Protein AF-A0A5C7QJZ8-F1 (afdb_monomer)

Foldseek 3Di:
DLVVVQVVLQVQLQVLQVVLCVVQCVVVVDPPDHQPRWDWDQDPDCVLAGTKTPRLVVVCVVSVHQSQVSLVSSQVSSVVVQQVCLVVQPDDDDPDDDDDDDQDPSRDGQFPDWDADDRHMIRTHGDPSSVCVVVVVCVVCDPVPPDDCVCPPPDDDQDWLPDDPPDDDDVVSVVRVVVSVVVVD

Solvent-accessible surface area (backbone atoms only — not comparable to full-atom values): 11157 Å² total; per-residue (Å²): 116,61,62,66,62,50,50,54,51,36,50,42,52,49,50,35,45,44,55,51,48,58,65,45,29,77,75,68,75,48,89,80,80,72,75,73,88,71,61,76,42,70,46,95,46,73,90,49,34,64,28,30,32,55,62,21,54,70,47,12,70,85,67,74,44,58,20,48,59,42,31,48,54,42,51,56,45,38,52,51,52,37,53,52,53,20,61,69,49,69,80,75,82,88,78,80,89,81,92,77,79,95,82,72,74,68,50,62,46,51,65,65,44,79,44,81,44,90,70,18,35,39,26,30,28,61,16,74,66,55,69,46,47,44,56,59,52,44,64,72,42,46,94,56,51,90,69,76,71,84,61,71,94,59,92,80,88,86,88,60,48,84,68,66,91,88,60,84,88,52,71,71,43,54,53,35,41,56,50,41,52,67,72,70,106

Structure (mmCIF, N/CA/C/O backbone):
data_AF-A0A5C7QJZ8-F1
#
_entry.id   AF-A0A5C7QJZ8-F1
#
loop_
_atom_site.group_PDB
_atom_site.id
_atom_site.type_symbol
_atom_site.label_atom_id
_atom_site.label_alt_id
_atom_site.label_comp_id
_atom_site.label_asym_id
_atom_site.label_entity_id
_atom_site.label_seq_id
_atom_site.pdbx_PDB_ins_code
_atom_site.Cartn_x
_atom_site.Cartn_y
_atom_site.Cartn_z
_atom_site.occupancy
_atom_site.B_iso_or_equiv
_atom_site.auth_seq_id
_atom_site.auth_comp_id
_atom_site.auth_asym_id
_atom_site.auth_atom_id
_atom_site.pdbx_PDB_model_num
ATOM 1 N N . MET A 1 1 ? 2.529 -6.742 -8.066 1.00 54.66 1 MET A N 1
ATOM 2 C CA . MET A 1 1 ? 2.772 -5.388 -7.525 1.00 54.66 1 MET A CA 1
ATOM 3 C C . MET A 1 1 ? 1.423 -4.875 -7.042 1.00 54.66 1 MET A C 1
ATOM 5 O O . MET A 1 1 ? 0.520 -4.831 -7.854 1.00 54.66 1 MET A O 1
ATOM 9 N N . LEU A 1 2 ? 1.235 -4.627 -5.743 1.00 67.25 2 LEU A N 1
ATOM 10 C CA . LEU A 1 2 ? -0.073 -4.286 -5.143 1.00 67.25 2 LEU A CA 1
ATOM 11 C C . LEU A 1 2 ? -0.220 -2.769 -4.931 1.00 67.25 2 LEU A C 1
ATOM 13 O O . LEU A 1 2 ? -0.731 -2.353 -3.900 1.00 67.25 2 LEU A O 1
ATOM 17 N N . ILE A 1 3 ? 0.345 -1.932 -5.813 1.00 81.50 3 ILE A N 1
ATOM 18 C CA . ILE A 1 3 ? 0.439 -0.481 -5.554 1.00 81.50 3 ILE A CA 1
ATOM 19 C C . ILE A 1 3 ? -0.943 0.111 -5.322 1.00 81.50 3 ILE A C 1
ATOM 21 O O . ILE A 1 3 ? -1.143 0.771 -4.310 1.00 81.50 3 ILE A O 1
ATOM 25 N N . GLU A 1 4 ? -1.880 -0.177 -6.218 1.00 84.00 4 GLU A N 1
ATOM 26 C CA . GLU A 1 4 ? -3.239 0.344 -6.137 1.00 84.00 4 GLU A CA 1
ATOM 27 C C . GLU A 1 4 ? -3.940 -0.148 -4.865 1.00 84.00 4 GLU A C 1
ATOM 29 O O . GLU A 1 4 ? -4.382 0.665 -4.062 1.00 84.00 4 GLU A O 1
ATOM 34 N N . GLN A 1 5 ? -3.916 -1.459 -4.584 1.00 88.69 5 GLN A N 1
ATOM 35 C CA . GLN A 1 5 ? -4.512 -2.013 -3.359 1.00 88.69 5 GLN A CA 1
ATOM 36 C C . GLN A 1 5 ? -3.873 -1.416 -2.095 1.00 88.69 5 GLN A C 1
ATOM 38 O O . GLN A 1 5 ? -4.568 -1.094 -1.135 1.00 88.69 5 GLN A O 1
ATOM 43 N N . LYS A 1 6 ? -2.546 -1.232 -2.089 1.00 91.31 6 LYS A N 1
ATOM 44 C CA . LYS A 1 6 ? -1.811 -0.615 -0.978 1.00 91.31 6 LYS A CA 1
ATOM 45 C C . LYS A 1 6 ? -2.201 0.855 -0.805 1.00 91.31 6 LYS A C 1
ATOM 47 O O . LYS A 1 6 ? -2.356 1.291 0.329 1.00 91.31 6 LYS A O 1
ATOM 52 N N . GLN A 1 7 ? -2.366 1.609 -1.891 1.00 90.94 7 GLN A N 1
ATOM 53 C CA . GLN A 1 7 ? -2.799 3.008 -1.853 1.00 90.94 7 GLN A CA 1
ATOM 54 C C . GLN A 1 7 ? -4.238 3.138 -1.354 1.00 90.94 7 GLN A C 1
ATOM 56 O O . GLN A 1 7 ? -4.490 3.951 -0.467 1.00 90.94 7 GLN A O 1
ATOM 61 N N . THR A 1 8 ? -5.156 2.306 -1.850 1.00 92.69 8 THR A N 1
ATOM 62 C CA . THR A 1 8 ? -6.550 2.273 -1.391 1.00 92.69 8 THR A CA 1
ATOM 63 C C . THR A 1 8 ? -6.636 1.928 0.093 1.00 92.69 8 THR A C 1
ATOM 65 O O . THR A 1 8 ? -7.250 2.670 0.857 1.00 92.69 8 THR A O 1
ATOM 68 N N . LEU A 1 9 ? -5.951 0.868 0.539 1.00 94.19 9 LEU A N 1
ATOM 69 C CA . LEU A 1 9 ? -5.897 0.509 1.958 1.00 94.19 9 LEU A CA 1
ATOM 70 C C . LEU A 1 9 ? -5.295 1.636 2.800 1.00 94.19 9 LEU A C 1
ATOM 72 O O . LEU A 1 9 ? -5.853 1.994 3.834 1.00 94.19 9 LEU A O 1
ATOM 76 N N . ALA A 1 10 ? -4.180 2.225 2.362 1.00 95.44 10 ALA A N 1
ATOM 77 C CA . ALA A 1 10 ? -3.552 3.329 3.080 1.00 95.44 10 ALA A CA 1
ATOM 78 C C . ALA A 1 10 ? -4.480 4.551 3.177 1.00 95.44 10 ALA A C 1
ATOM 80 O O . ALA A 1 10 ? -4.492 5.224 4.208 1.00 95.44 10 ALA A O 1
ATOM 81 N N . ALA A 1 11 ? -5.280 4.824 2.142 1.00 95.38 11 ALA A N 1
ATOM 82 C CA . ALA A 1 11 ? -6.299 5.865 2.170 1.00 95.38 11 ALA A CA 1
ATOM 83 C C . ALA A 1 11 ? -7.401 5.546 3.192 1.00 95.38 11 ALA A C 1
ATOM 85 O O . ALA A 1 11 ? -7.715 6.402 4.015 1.00 95.38 11 ALA A O 1
ATOM 86 N N . TRP A 1 12 ? -7.920 4.314 3.226 1.00 96.56 12 TRP A N 1
ATOM 87 C CA . TRP A 1 12 ? -8.928 3.910 4.215 1.00 96.56 12 TRP A CA 1
ATOM 88 C C . TRP A 1 12 ? -8.418 3.984 5.655 1.00 96.56 12 TRP A C 1
ATOM 90 O O . TRP A 1 12 ? -9.109 4.519 6.519 1.00 96.56 12 TRP A O 1
ATOM 100 N N . PHE A 1 13 ? -7.192 3.523 5.918 1.00 97.31 13 PHE A N 1
ATOM 101 C CA . PHE A 1 13 ? -6.567 3.663 7.237 1.00 97.31 13 PHE A CA 1
ATOM 102 C C . PHE A 1 13 ? -6.375 5.132 7.627 1.00 97.31 13 PHE A C 1
ATOM 104 O O . PHE A 1 13 ? -6.606 5.488 8.780 1.00 97.31 13 PHE A O 1
ATOM 111 N N . ARG A 1 14 ? -5.999 5.997 6.676 1.00 97.06 14 ARG A N 1
ATOM 112 C CA . ARG A 1 14 ? -5.867 7.444 6.907 1.00 97.06 14 ARG A CA 1
ATOM 113 C C . ARG A 1 14 ? -7.208 8.082 7.260 1.00 97.06 14 ARG A C 1
ATOM 115 O O . ARG A 1 14 ? -7.267 8.864 8.205 1.00 97.06 14 ARG A O 1
ATOM 122 N N . THR A 1 15 ? -8.272 7.725 6.542 1.00 96.62 15 THR A N 1
ATOM 123 C CA . THR A 1 15 ? -9.639 8.175 6.831 1.00 96.62 15 THR A CA 1
ATOM 124 C C . THR A 1 15 ? -10.078 7.726 8.222 1.00 96.62 15 THR A C 1
ATOM 126 O O . THR A 1 15 ? -10.459 8.567 9.032 1.00 96.62 15 THR A O 1
ATOM 129 N N . ALA A 1 16 ? -9.943 6.435 8.541 1.00 96.94 16 ALA A N 1
ATOM 130 C CA . ALA A 1 16 ? -10.295 5.898 9.855 1.00 96.94 16 ALA A CA 1
ATOM 131 C C . ALA A 1 16 ? -9.501 6.573 10.988 1.00 96.94 16 ALA A C 1
ATOM 133 O O . ALA A 1 16 ? -10.060 6.950 12.017 1.00 96.94 16 ALA A O 1
ATOM 134 N N . ALA A 1 17 ? -8.200 6.790 10.794 1.00 95.94 17 ALA A N 1
ATOM 135 C CA . ALA A 1 17 ? -7.367 7.492 11.762 1.00 95.94 17 ALA A CA 1
ATOM 136 C C 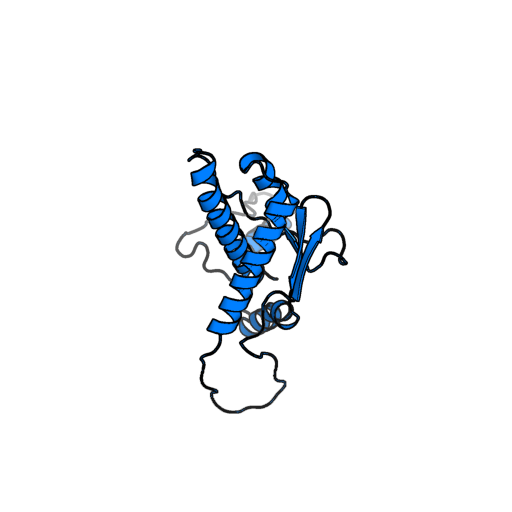. ALA A 1 17 ? -7.808 8.950 11.970 1.00 95.94 17 ALA A C 1
ATOM 138 O O . ALA A 1 17 ? -7.861 9.414 13.109 1.00 95.94 17 ALA A O 1
ATOM 139 N N . GLY A 1 18 ? -8.152 9.659 10.891 1.00 94.81 18 GLY A N 1
ATOM 140 C CA . GLY A 1 18 ? -8.661 11.029 10.957 1.00 94.81 18 GLY A CA 1
ATOM 141 C C . GLY A 1 18 ? -9.981 11.131 11.723 1.00 94.81 18 GLY A C 1
ATOM 142 O O . GLY A 1 18 ? -10.126 12.002 12.578 1.00 94.81 18 GLY A O 1
ATOM 143 N N . GLU A 1 19 ? -10.911 10.204 11.484 1.00 94.31 19 GLU A N 1
ATOM 144 C CA . GLU A 1 19 ? -12.186 10.124 12.211 1.00 94.31 19 GLU A CA 1
ATOM 145 C C . GLU A 1 19 ? -11.977 9.860 13.714 1.00 94.31 19 GLU A C 1
ATOM 147 O O . GLU A 1 19 ? -12.610 10.504 14.560 1.00 94.31 19 GLU A O 1
ATOM 152 N N . LEU A 1 20 ? -11.050 8.959 14.066 1.00 94.12 20 LEU A N 1
ATOM 153 C CA . LEU A 1 20 ? -10.717 8.678 15.464 1.00 94.12 20 LEU A CA 1
ATOM 154 C C . LEU A 1 20 ? -10.117 9.904 16.159 1.00 94.12 20 LEU A C 1
ATOM 156 O O . LEU A 1 20 ? -10.518 10.235 17.277 1.00 94.12 20 LEU A O 1
ATOM 160 N N . ILE A 1 21 ? -9.177 10.588 15.497 1.00 92.81 21 ILE A N 1
ATOM 161 C CA . ILE A 1 21 ? -8.581 11.825 16.013 1.00 92.81 21 ILE A CA 1
ATOM 162 C C . ILE A 1 21 ? -9.660 12.884 16.203 1.00 92.81 21 ILE A C 1
ATOM 164 O O . ILE A 1 21 ? -9.716 13.473 17.273 1.00 92.81 21 ILE A O 1
ATOM 168 N N . HIS A 1 22 ? -10.546 13.095 15.227 1.00 89.88 22 HIS A N 1
ATOM 169 C CA . HIS A 1 22 ? -11.612 14.092 15.337 1.00 89.88 22 HIS A CA 1
ATOM 170 C C . HIS A 1 22 ? -12.537 13.815 16.533 1.00 89.88 22 HIS A C 1
ATOM 172 O O . HIS A 1 22 ? -12.812 14.708 17.333 1.00 89.88 22 HIS A O 1
ATOM 178 N N . THR A 1 23 ? -12.927 12.550 16.716 1.00 88.81 23 THR A N 1
ATOM 179 C CA . THR A 1 23 ? -13.759 12.107 17.847 1.00 88.81 23 THR A CA 1
ATOM 180 C C . THR A 1 23 ? -13.061 12.329 19.195 1.00 88.81 23 THR A C 1
ATOM 182 O O . THR A 1 23 ? -13.697 12.682 20.187 1.00 88.81 23 THR A O 1
ATOM 185 N N . ARG A 1 24 ? -11.737 12.142 19.253 1.00 87.62 24 ARG A N 1
ATOM 186 C CA . ARG A 1 24 ? -10.942 12.274 20.484 1.00 87.62 24 ARG A CA 1
ATOM 187 C C . ARG A 1 24 ? -10.490 13.702 20.779 1.00 87.62 24 ARG A C 1
ATOM 189 O O . ARG A 1 24 ? -10.443 14.072 21.949 1.00 87.62 24 ARG A O 1
ATOM 196 N N . ALA A 1 25 ? -10.194 14.508 19.764 1.00 78.94 25 ALA A N 1
ATOM 197 C CA . ALA A 1 25 ? -9.735 15.888 19.906 1.00 78.94 25 ALA A CA 1
ATOM 198 C C . ALA A 1 25 ? -10.779 16.754 20.626 1.00 78.94 25 ALA A C 1
ATOM 200 O O . ALA A 1 25 ? -10.419 17.527 21.511 1.00 78.94 25 ALA A O 1
ATOM 201 N N . GLY A 1 26 ? -12.072 16.541 20.348 1.00 70.81 26 GLY A N 1
ATOM 202 C CA . GLY A 1 26 ? -13.161 17.195 21.082 1.00 70.81 26 GLY A CA 1
ATOM 203 C C . GLY A 1 26 ? -13.201 16.845 22.577 1.00 70.81 26 GLY A C 1
ATOM 204 O O . GLY A 1 26 ? -13.598 17.673 23.389 1.00 70.81 26 GLY A O 1
ATOM 205 N N . SER A 1 27 ? -12.739 15.649 22.959 1.00 73.25 27 SER A N 1
ATOM 206 C CA . SER A 1 27 ? -12.668 15.203 24.359 1.00 73.25 27 SER A CA 1
ATOM 207 C C . SER A 1 27 ? -11.364 15.592 25.061 1.00 73.25 27 SER A C 1
ATOM 209 O O . SER A 1 27 ? -11.355 15.708 26.285 1.00 73.25 27 SER A O 1
ATOM 211 N N . LEU A 1 28 ? -10.260 15.728 24.323 1.00 72.44 28 LEU A N 1
ATOM 212 C CA . LEU A 1 28 ? -8.929 16.007 24.873 1.00 72.44 28 LEU A CA 1
ATOM 213 C C . LEU A 1 28 ? -8.581 17.502 24.863 1.00 72.44 28 LEU A C 1
ATOM 215 O O . LEU A 1 28 ? -7.648 17.898 25.558 1.00 72.44 28 LEU A O 1
ATOM 219 N N . GLY A 1 29 ? -9.314 18.319 24.097 1.00 63.62 29 GLY A N 1
ATOM 220 C CA . GLY A 1 29 ? -9.061 19.756 23.950 1.00 63.62 29 GLY A CA 1
ATOM 221 C C . GLY A 1 29 ? -7.767 20.085 23.1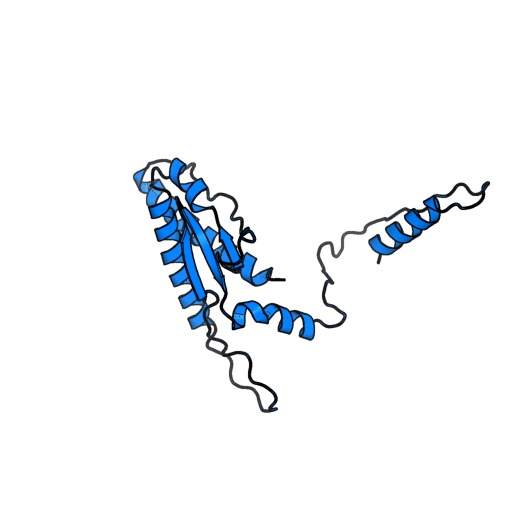97 1.00 63.62 29 GLY A C 1
ATOM 222 O O . GLY A 1 29 ? -7.302 21.220 23.256 1.00 63.62 29 GLY A O 1
ATOM 223 N N . ASP A 1 30 ? -7.173 19.104 22.512 1.00 65.12 30 ASP A N 1
ATOM 224 C CA . ASP A 1 30 ? -5.876 19.231 21.849 1.00 65.12 30 ASP A CA 1
ATOM 225 C C . ASP A 1 30 ? -6.045 19.271 20.324 1.00 65.12 30 ASP A C 1
ATOM 227 O O . ASP A 1 30 ? -6.288 18.253 19.671 1.00 65.12 30 ASP A O 1
ATOM 231 N N . ALA A 1 31 ? -5.927 20.472 19.758 1.00 62.62 31 ALA A N 1
ATOM 232 C CA . ALA A 1 31 ? -6.059 20.727 18.325 1.00 62.62 31 ALA A CA 1
ATOM 233 C C . ALA A 1 31 ? -4.795 20.366 17.513 1.00 62.62 31 ALA A C 1
ATOM 235 O O . ALA A 1 31 ? -4.772 20.585 16.303 1.00 62.62 31 ALA A O 1
ATOM 236 N N . THR A 1 32 ? -3.739 19.839 18.147 1.00 74.25 32 THR A N 1
ATOM 237 C CA . THR A 1 32 ? -2.450 19.562 17.481 1.00 74.25 32 THR A CA 1
ATOM 238 C C . THR A 1 32 ? -2.288 18.124 16.982 1.00 74.25 32 THR A C 1
ATOM 240 O O . THR A 1 32 ? -1.297 17.801 16.324 1.00 74.25 32 THR A O 1
ATOM 243 N N . LEU A 1 33 ? -3.260 17.249 17.252 1.00 81.88 33 LEU A N 1
ATOM 244 C CA . LEU A 1 33 ? -3.226 15.851 16.827 1.00 81.88 33 LEU A CA 1
ATOM 245 C C . LEU A 1 33 ? -3.383 15.729 15.304 1.00 81.88 33 LEU A C 1
ATOM 247 O O . LEU A 1 33 ? -4.391 16.142 14.733 1.00 81.88 33 LEU A O 1
ATOM 251 N N . SER A 1 34 ? -2.406 15.101 14.651 1.00 87.12 34 SER A N 1
ATOM 252 C CA . SER A 1 34 ? -2.424 14.809 13.216 1.00 87.12 34 SER A CA 1
ATOM 253 C C . SER A 1 34 ? -2.272 13.312 12.947 1.00 87.12 34 SER A C 1
ATOM 255 O O . SER A 1 34 ? -1.764 12.556 13.779 1.00 87.12 34 SER A O 1
ATOM 257 N N . VAL A 1 35 ? -2.757 12.868 11.784 1.00 89.56 35 VAL A N 1
ATOM 258 C CA . VAL A 1 35 ? -2.634 11.470 11.352 1.00 89.56 35 VAL A CA 1
ATOM 259 C C . VAL A 1 35 ? -1.176 11.204 10.946 1.00 89.56 35 VAL A C 1
ATOM 261 O O . VAL A 1 35 ? -0.683 11.895 10.050 1.00 89.56 35 VAL A O 1
ATOM 264 N N . PRO A 1 36 ? -0.484 10.222 11.557 1.00 92.75 36 PRO A N 1
ATOM 265 C CA . PRO A 1 36 ? 0.853 9.812 11.128 1.00 92.75 36 PRO A CA 1
ATOM 266 C C . PRO A 1 36 ? 0.860 9.267 9.694 1.00 92.75 36 PRO A C 1
ATOM 268 O O . PRO A 1 36 ? -0.184 8.894 9.156 1.00 92.75 36 PRO A O 1
ATOM 271 N N . ASP A 1 37 ? 2.040 9.163 9.077 1.00 93.31 37 ASP A N 1
ATOM 272 C CA . ASP A 1 37 ? 2.124 8.542 7.755 1.00 93.31 37 ASP A CA 1
ATOM 273 C C . ASP A 1 37 ? 1.738 7.055 7.814 1.00 93.31 37 ASP A C 1
ATOM 275 O O . ASP A 1 37 ? 2.181 6.290 8.677 1.00 93.31 37 ASP A O 1
ATOM 279 N N . VAL A 1 38 ? 0.871 6.652 6.887 1.00 95.50 38 VAL A N 1
ATOM 280 C CA . VAL A 1 38 ? 0.278 5.316 6.869 1.00 95.50 38 VAL A CA 1
ATOM 281 C C . VAL A 1 38 ? 1.169 4.396 6.051 1.00 95.50 38 VAL A C 1
ATOM 283 O O . VAL A 1 38 ? 1.101 4.360 4.821 1.00 95.50 38 VAL A O 1
ATOM 286 N N . VAL A 1 39 ? 1.984 3.613 6.753 1.00 93.38 39 VAL A N 1
ATOM 287 C CA . VAL A 1 39 ? 2.893 2.642 6.143 1.00 93.38 39 VAL A CA 1
ATOM 288 C C . VAL A 1 39 ? 2.288 1.237 6.206 1.00 93.38 39 VAL A C 1
ATOM 290 O O . VAL A 1 39 ? 1.866 0.769 7.265 1.00 93.38 39 VAL A O 1
ATOM 293 N N . LEU A 1 40 ? 2.244 0.570 5.048 1.00 95.25 40 LEU A N 1
ATOM 294 C CA . LEU A 1 40 ? 1.829 -0.828 4.900 1.00 95.25 40 LEU A CA 1
ATOM 295 C C . LEU A 1 40 ? 3.004 -1.659 4.385 1.00 95.25 40 LEU A C 1
ATOM 297 O O . LEU A 1 40 ? 3.402 -1.523 3.222 1.00 95.25 40 LEU A O 1
ATOM 301 N N . ASP A 1 41 ? 3.539 -2.529 5.230 1.00 93.81 41 ASP A N 1
ATOM 302 C CA . ASP A 1 41 ? 4.738 -3.313 4.934 1.00 93.81 41 ASP A CA 1
ATOM 303 C C . ASP A 1 41 ? 4.424 -4.785 4.712 1.00 93.81 41 ASP A C 1
ATOM 305 O O . ASP A 1 41 ? 3.372 -5.284 5.105 1.00 93.81 41 ASP A O 1
ATOM 309 N N . ARG A 1 42 ? 5.357 -5.504 4.085 1.00 92.75 42 ARG A N 1
ATOM 310 C CA . ARG A 1 42 ? 5.271 -6.964 4.025 1.00 92.75 42 ARG A CA 1
ATOM 311 C C . ARG A 1 42 ? 5.620 -7.549 5.394 1.00 92.75 42 ARG A C 1
ATOM 313 O O . ARG A 1 42 ? 6.689 -7.227 5.921 1.00 92.75 42 ARG A O 1
ATOM 320 N N . PRO A 1 43 ? 4.780 -8.429 5.959 1.00 92.00 43 PRO A N 1
ATOM 321 C CA . PRO A 1 43 ? 5.106 -9.094 7.209 1.00 92.00 43 PRO A CA 1
ATOM 322 C C . PRO A 1 43 ? 6.371 -9.952 7.077 1.00 92.00 43 PRO A C 1
ATOM 324 O O . PRO A 1 43 ? 6.644 -10.528 6.024 1.00 92.00 43 PRO A O 1
ATOM 327 N N . LYS A 1 44 ? 7.122 -10.097 8.177 1.00 90.00 44 LYS A N 1
ATOM 328 C CA . LYS A 1 44 ? 8.299 -10.987 8.229 1.00 90.00 44 LYS A CA 1
ATOM 329 C C . LYS A 1 44 ? 7.927 -12.463 8.054 1.00 90.00 44 LYS A C 1
ATOM 331 O O . LYS A 1 44 ? 8.728 -13.239 7.549 1.00 90.00 44 LYS A O 1
ATOM 336 N N . GLN A 1 45 ? 6.732 -12.845 8.502 1.00 91.00 45 GLN A N 1
ATOM 337 C CA . GLN A 1 45 ? 6.214 -14.207 8.418 1.00 91.00 45 GLN A CA 1
ATOM 338 C C . GLN A 1 45 ? 4.990 -14.231 7.508 1.00 91.00 45 GLN A C 1
ATOM 340 O O . GLN A 1 45 ? 4.041 -13.484 7.733 1.00 91.00 45 GLN A O 1
ATOM 345 N N . ALA A 1 46 ? 4.974 -15.131 6.524 1.00 89.00 46 ALA A N 1
ATOM 346 C CA . ALA A 1 46 ? 3.854 -15.263 5.587 1.00 89.00 46 ALA A CA 1
ATOM 347 C C . ALA A 1 46 ? 2.523 -15.638 6.275 1.00 89.00 46 ALA A C 1
ATOM 349 O O . ALA A 1 46 ? 1.443 -15.344 5.766 1.00 89.00 46 ALA A O 1
ATOM 350 N N . SER A 1 47 ? 2.583 -16.254 7.461 1.00 91.75 47 SER A N 1
ATOM 351 C CA . SER A 1 47 ? 1.411 -16.567 8.287 1.00 91.75 47 SER A CA 1
ATOM 352 C C . SER A 1 47 ? 0.620 -15.318 8.698 1.00 91.75 47 SER A C 1
ATOM 354 O O . SER A 1 47 ? -0.599 -15.407 8.848 1.00 91.75 47 SER A O 1
ATOM 356 N N . HIS A 1 48 ? 1.271 -14.155 8.803 1.00 91.50 48 HIS A N 1
ATOM 357 C CA . HIS A 1 48 ? 0.665 -12.867 9.166 1.00 91.50 48 HIS A CA 1
ATOM 358 C C . HIS A 1 48 ? -0.020 -12.147 7.995 1.00 91.50 48 HIS A C 1
ATOM 360 O O . HIS A 1 48 ? -0.447 -11.007 8.137 1.00 91.50 48 HIS A O 1
ATOM 366 N N . GLY A 1 49 ? -0.168 -12.808 6.848 1.00 91.94 49 GLY A N 1
ATOM 367 C CA . GLY A 1 49 ? -0.895 -12.269 5.705 1.00 91.94 49 GLY A CA 1
ATOM 368 C C . GLY A 1 49 ? -0.002 -11.546 4.704 1.00 91.94 49 GLY A C 1
ATOM 369 O O . GLY A 1 49 ? 1.200 -11.791 4.623 1.00 91.94 49 GLY A O 1
ATOM 370 N N . ASP A 1 50 ? -0.624 -10.702 3.886 1.00 93.81 50 ASP A N 1
ATOM 371 C CA . ASP A 1 50 ? 0.016 -10.067 2.735 1.00 93.81 50 ASP A CA 1
ATOM 372 C C . ASP A 1 50 ? 0.644 -8.713 3.105 1.00 93.81 50 ASP A C 1
ATOM 374 O O . ASP A 1 50 ? 1.684 -8.339 2.555 1.00 93.81 50 ASP A O 1
ATOM 378 N N . LEU A 1 51 ? 0.018 -7.984 4.038 1.00 95.19 51 LEU A N 1
ATOM 379 C CA . LEU A 1 51 ? 0.445 -6.664 4.510 1.00 95.19 51 LEU A CA 1
ATOM 380 C C . LEU A 1 51 ? 0.302 -6.554 6.035 1.00 95.19 51 LEU A C 1
ATOM 382 O O . LEU A 1 51 ? -0.535 -7.221 6.636 1.00 95.19 51 LEU A O 1
ATOM 386 N N . ALA A 1 52 ? 1.091 -5.681 6.653 1.00 95.56 52 ALA A N 1
ATOM 387 C CA . ALA A 1 52 ? 0.982 -5.312 8.059 1.00 95.56 52 ALA A CA 1
ATOM 388 C C . ALA A 1 52 ? 1.008 -3.790 8.233 1.00 95.56 52 ALA A C 1
ATOM 390 O O . ALA A 1 52 ? 1.695 -3.079 7.496 1.00 95.56 52 ALA A O 1
ATOM 391 N N . CYS A 1 53 ? 0.284 -3.304 9.240 1.00 96.19 53 CYS A N 1
ATOM 392 C CA . CYS A 1 53 ? 0.216 -1.898 9.620 1.00 96.19 53 CYS A CA 1
ATOM 393 C C . CYS A 1 53 ? 0.517 -1.726 11.116 1.00 96.19 53 CYS A C 1
ATOM 395 O O . CYS A 1 53 ? 0.002 -2.470 11.951 1.00 96.19 53 CYS A O 1
ATOM 397 N N . ASN A 1 54 ? 1.333 -0.728 11.466 1.00 96.19 54 ASN A N 1
ATOM 398 C CA . ASN A 1 54 ? 1.680 -0.383 12.852 1.00 96.19 54 ASN A CA 1
ATOM 399 C C . ASN A 1 54 ? 1.019 0.923 13.341 1.00 96.19 54 ASN A C 1
ATOM 401 O O . ASN A 1 54 ? 1.371 1.422 14.410 1.00 96.19 54 ASN A O 1
ATOM 405 N N . LEU A 1 55 ? 0.076 1.480 12.573 1.00 96.56 55 LEU A N 1
ATOM 406 C CA . LEU A 1 55 ? -0.530 2.795 12.813 1.00 96.56 55 LEU A CA 1
ATOM 407 C C . LEU A 1 55 ? -1.142 2.925 14.216 1.00 96.56 55 LEU A C 1
ATOM 409 O O . LEU A 1 55 ? -0.977 3.951 14.874 1.00 96.56 55 LEU A O 1
ATOM 413 N N . ALA A 1 56 ? -1.770 1.860 14.720 1.00 96.50 56 ALA A N 1
ATOM 414 C CA . ALA A 1 56 ? -2.374 1.866 16.048 1.00 96.50 56 ALA A CA 1
ATOM 415 C C . ALA A 1 56 ? -1.353 2.115 17.171 1.00 96.50 56 ALA A C 1
ATOM 417 O O . ALA A 1 56 ? -1.640 2.853 18.112 1.00 96.50 56 ALA A O 1
ATOM 418 N N . LEU A 1 57 ? -0.138 1.568 17.049 1.00 95.38 57 LEU A N 1
ATOM 419 C CA . LEU A 1 57 ? 0.947 1.788 18.012 1.00 95.38 57 LEU A CA 1
ATOM 420 C C . LEU A 1 57 ? 1.411 3.248 18.016 1.00 95.38 57 LEU A C 1
ATOM 422 O O . LEU A 1 57 ? 1.689 3.798 19.080 1.00 95.38 57 LEU A O 1
ATOM 426 N N . GLN A 1 58 ? 1.463 3.879 16.840 1.00 95.25 58 GLN A N 1
ATOM 427 C CA . GLN A 1 58 ? 1.875 5.277 16.694 1.00 95.25 58 GLN A CA 1
ATOM 428 C C . GLN A 1 58 ? 0.835 6.240 17.287 1.00 95.25 58 GLN A C 1
ATOM 430 O O . GLN A 1 58 ? 1.190 7.248 17.894 1.00 95.25 58 GLN A O 1
ATOM 435 N N . MET A 1 59 ? -0.451 5.910 17.147 1.00 94.56 59 MET A N 1
ATOM 436 C CA . MET A 1 59 ? -1.562 6.763 17.578 1.00 94.56 59 MET A CA 1
ATOM 437 C C . MET A 1 59 ? -1.967 6.575 19.048 1.00 94.56 59 MET A C 1
ATOM 439 O O . MET A 1 59 ? -2.540 7.488 19.641 1.00 94.56 59 MET A O 1
ATOM 443 N N . ALA A 1 60 ? -1.662 5.429 19.663 1.00 94.25 60 ALA A N 1
ATOM 444 C CA . ALA A 1 60 ? -2.105 5.094 21.019 1.00 94.25 60 ALA A CA 1
ATOM 445 C C . ALA A 1 60 ? -1.694 6.122 22.083 1.00 94.25 60 ALA A C 1
ATOM 447 O O . ALA A 1 60 ? -2.532 6.588 22.857 1.00 94.25 60 ALA A O 1
ATOM 448 N N . LYS A 1 61 ? -0.409 6.507 22.107 1.00 91.44 61 LYS A N 1
ATOM 449 C CA . LYS A 1 61 ? 0.119 7.458 23.097 1.00 91.44 61 LYS A CA 1
ATOM 450 C C . LYS A 1 61 ? -0.471 8.868 22.918 1.00 91.44 61 LYS A C 1
ATOM 452 O O . LYS A 1 61 ? -0.976 9.387 23.913 1.00 91.44 61 LYS A O 1
ATOM 457 N N . PRO A 1 62 ? -0.474 9.472 21.710 1.00 91.12 62 PRO A N 1
ATOM 458 C CA . PRO A 1 62 ? -1.135 10.760 21.479 1.00 91.12 62 PRO A CA 1
ATOM 459 C C . PRO A 1 62 ? -2.623 10.771 21.860 1.00 91.12 62 PRO A C 1
ATOM 461 O O . PRO A 1 62 ? -3.099 11.735 22.449 1.00 91.12 62 PRO A O 1
ATOM 464 N N . LEU A 1 63 ? -3.348 9.679 21.593 1.00 91.75 63 LEU A N 1
ATOM 465 C CA . LEU A 1 63 ? -4.783 9.574 21.884 1.00 91.75 63 LEU A CA 1
ATOM 466 C C . LEU A 1 63 ? -5.115 9.159 23.324 1.00 91.75 63 LEU A C 1
ATOM 468 O O . LEU A 1 63 ? -6.293 9.123 23.685 1.00 91.75 63 LEU A O 1
ATOM 472 N N . ARG A 1 64 ? -4.106 8.833 24.146 1.00 92.31 64 ARG A N 1
ATOM 473 C CA . ARG A 1 64 ? -4.270 8.265 25.499 1.00 92.31 64 ARG A CA 1
ATOM 474 C C . ARG A 1 64 ? -5.188 7.035 25.511 1.00 92.31 64 ARG A C 1
ATOM 476 O O . ARG A 1 64 ? -6.036 6.878 26.386 1.00 92.31 64 ARG A O 1
ATOM 483 N N . MET A 1 65 ? -5.025 6.171 24.514 1.00 93.56 65 MET A N 1
ATOM 484 C CA . MET A 1 65 ? -5.777 4.926 24.351 1.00 93.56 65 MET A CA 1
ATOM 485 C C . MET A 1 65 ? -4.845 3.723 24.457 1.00 93.56 65 MET A C 1
ATOM 487 O O . MET A 1 65 ? -3.641 3.838 24.214 1.00 93.56 65 MET A O 1
ATOM 491 N N . SER A 1 66 ? -5.396 2.547 24.767 1.00 95.69 66 SER A N 1
ATOM 492 C CA . SER A 1 66 ? -4.629 1.319 24.571 1.00 95.69 66 SER A CA 1
ATOM 493 C C . SER A 1 66 ? -4.420 1.097 23.060 1.00 95.69 66 SER A C 1
ATOM 495 O O . SER A 1 66 ? -5.336 1.363 22.273 1.00 95.69 66 SER A O 1
ATOM 497 N N . PRO A 1 67 ? -3.247 0.616 22.603 1.00 96.62 67 PRO A N 1
ATOM 498 C CA . PRO A 1 67 ? -3.039 0.423 21.171 1.00 96.62 67 PRO A CA 1
ATOM 499 C C . PRO A 1 67 ? -3.940 -0.665 20.576 1.00 96.62 67 PRO A C 1
ATOM 501 O O . PRO A 1 67 ? -4.233 -0.623 19.384 1.00 96.62 67 PRO A O 1
ATOM 504 N N . ARG A 1 68 ? -4.451 -1.586 21.402 1.00 96.50 68 ARG A N 1
ATOM 505 C CA . ARG A 1 68 ? -5.437 -2.584 20.982 1.00 96.50 68 ARG A CA 1
ATOM 506 C C . ARG A 1 68 ? -6.797 -1.953 20.679 1.00 96.50 68 ARG A C 1
ATOM 508 O O . ARG A 1 68 ? -7.388 -2.308 19.667 1.00 96.50 68 ARG A O 1
ATOM 515 N N . ASP A 1 69 ? -7.248 -0.988 21.479 1.00 95.94 69 ASP A N 1
ATOM 516 C CA . ASP A 1 69 ? -8.515 -0.283 21.222 1.00 95.94 69 ASP A CA 1
ATOM 517 C C . ASP A 1 69 ? -8.428 0.575 19.957 1.00 95.94 69 ASP A C 1
ATOM 519 O O . ASP A 1 69 ? -9.363 0.616 19.159 1.00 95.94 69 ASP A O 1
ATOM 523 N N . VAL A 1 70 ? -7.281 1.230 19.739 1.00 96.75 70 VAL A N 1
ATOM 524 C CA . VAL A 1 70 ? -7.026 1.961 18.489 1.00 96.75 70 VAL A CA 1
ATOM 525 C C . VAL A 1 70 ? -7.025 0.997 17.303 1.00 96.75 70 VAL A C 1
ATOM 527 O O . VAL A 1 70 ? -7.658 1.279 16.289 1.00 96.75 70 VAL A O 1
ATOM 530 N N . ALA A 1 71 ? -6.352 -0.150 17.425 1.00 97.56 71 ALA A N 1
ATOM 531 C CA . ALA A 1 71 ? -6.328 -1.157 16.370 1.00 97.56 71 ALA A CA 1
ATOM 532 C C . ALA A 1 71 ? -7.732 -1.689 16.059 1.00 97.56 71 ALA A C 1
ATOM 534 O O . ALA A 1 71 ? -8.072 -1.817 14.886 1.00 97.56 71 ALA A O 1
ATOM 535 N N . GLN A 1 72 ? -8.553 -1.935 17.084 1.00 97.44 72 GLN A N 1
ATOM 536 C CA . GLN A 1 72 ? -9.930 -2.395 16.917 1.00 97.44 72 GLN A CA 1
ATOM 537 C C . GLN A 1 72 ? -10.771 -1.372 16.156 1.00 97.44 72 GLN A C 1
ATOM 539 O O . GLN A 1 72 ? -11.373 -1.720 15.145 1.00 97.44 72 GLN A O 1
ATOM 544 N N . PHE A 1 73 ? -10.722 -0.099 16.562 1.00 97.50 73 PHE A N 1
ATOM 545 C CA . PHE A 1 73 ? -11.426 0.969 15.854 1.00 97.50 73 PHE A CA 1
ATOM 546 C C . PHE A 1 73 ? -11.020 1.043 14.374 1.00 97.50 73 PHE A C 1
ATOM 548 O O . PHE A 1 73 ? -11.874 1.130 13.492 1.00 97.50 73 PHE A O 1
ATOM 555 N N . LEU A 1 74 ? -9.712 0.992 14.092 1.00 97.31 74 LEU A N 1
ATOM 556 C CA . LEU A 1 74 ? -9.202 1.035 12.721 1.00 97.31 74 LEU A CA 1
ATOM 557 C C . LEU A 1 74 ? -9.685 -0.168 11.902 1.00 97.31 74 LEU A C 1
ATOM 559 O O . LEU A 1 74 ? -10.113 0.011 10.765 1.00 97.31 74 LEU A O 1
ATOM 563 N N . VAL A 1 75 ? -9.639 -1.377 12.467 1.00 97.56 75 VAL A N 1
ATOM 564 C CA . VAL A 1 75 ? -10.105 -2.605 11.805 1.00 97.56 75 VAL A CA 1
ATOM 565 C C . VAL A 1 75 ? -11.595 -2.530 11.487 1.00 97.56 75 VAL A C 1
ATOM 567 O O . VAL A 1 75 ? -11.984 -2.777 10.343 1.00 97.56 75 VAL A O 1
ATOM 570 N N . ASP A 1 76 ? -12.418 -2.140 12.458 1.00 97.44 76 ASP A N 1
ATOM 571 C CA . ASP A 1 76 ? -13.868 -2.045 12.284 1.00 97.44 76 ASP A CA 1
ATOM 572 C C . ASP A 1 76 ? -14.211 -1.028 11.195 1.00 97.44 76 ASP A C 1
ATOM 574 O O . ASP A 1 76 ? -15.005 -1.302 10.290 1.00 97.44 76 ASP A O 1
ATOM 578 N N . ARG A 1 77 ? -13.558 0.139 11.230 1.00 97.12 77 ARG A N 1
ATOM 579 C CA . ARG A 1 77 ? -13.834 1.204 10.271 1.00 97.12 77 ARG A CA 1
ATOM 580 C C . ARG A 1 77 ? -13.353 0.873 8.861 1.00 97.12 77 ARG A C 1
ATOM 582 O O . ARG A 1 77 ? -14.082 1.113 7.901 1.00 97.12 77 ARG A O 1
ATOM 589 N N . VAL A 1 78 ? -12.166 0.286 8.719 1.00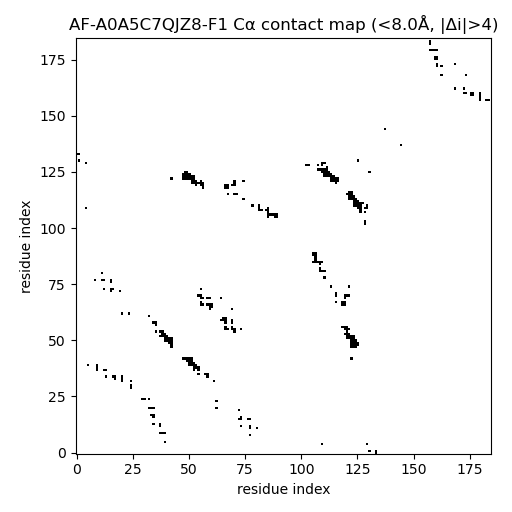 96.25 78 VAL A N 1
ATOM 590 C CA . VAL A 1 78 ? -11.656 -0.167 7.414 1.00 96.25 78 VAL A CA 1
ATOM 591 C C . VAL A 1 78 ? -12.542 -1.272 6.834 1.00 96.25 78 VAL A C 1
ATOM 593 O O . VAL A 1 78 ? -12.814 -1.251 5.637 1.00 96.25 78 VAL A O 1
ATOM 596 N N . THR A 1 79 ? -13.068 -2.176 7.665 1.00 95.50 79 THR A N 1
ATOM 597 C CA . THR A 1 79 ? -14.020 -3.213 7.226 1.00 95.50 79 THR A CA 1
ATOM 598 C C . THR A 1 79 ? -15.300 -2.599 6.651 1.00 95.50 79 THR A C 1
ATOM 600 O O . THR A 1 79 ? -15.790 -3.039 5.613 1.00 95.50 79 THR A O 1
ATOM 603 N N . GLN A 1 80 ? -15.825 -1.541 7.277 1.00 94.12 80 GLN A N 1
ATOM 604 C CA . GLN A 1 80 ? -16.989 -0.814 6.755 1.00 94.12 80 GLN A CA 1
ATOM 605 C C . GLN A 1 80 ? -16.689 -0.098 5.432 1.00 94.12 80 GLN A C 1
ATOM 607 O O . GLN A 1 80 ? -17.531 -0.100 4.535 1.00 94.12 80 GLN A O 1
ATOM 612 N N . LEU A 1 81 ? -15.508 0.516 5.303 1.00 94.12 81 LEU A N 1
ATOM 613 C CA . LEU A 1 81 ? -15.089 1.196 4.073 1.00 94.12 81 LEU A CA 1
ATOM 614 C C . LEU A 1 81 ? -14.922 0.210 2.907 1.00 94.12 81 LEU A C 1
ATOM 616 O O . LEU A 1 81 ? -15.363 0.512 1.800 1.00 94.12 81 LEU A O 1
ATOM 620 N N . ASP A 1 82 ? -14.359 -0.973 3.162 1.00 93.31 82 ASP A N 1
ATOM 621 C CA . ASP A 1 82 ? -14.238 -2.042 2.164 1.00 93.31 82 ASP A CA 1
ATOM 622 C C . ASP A 1 82 ? -15.616 -2.558 1.720 1.00 93.31 82 ASP A C 1
ATOM 624 O O . ASP A 1 82 ? -15.900 -2.640 0.526 1.00 93.31 82 ASP A O 1
ATOM 628 N N . ALA A 1 83 ? -16.527 -2.811 2.667 1.00 90.62 83 ALA A N 1
ATOM 629 C CA . ALA A 1 83 ? -17.895 -3.231 2.357 1.00 90.62 83 ALA A CA 1
ATOM 630 C C . ALA A 1 83 ? -18.673 -2.173 1.546 1.00 90.62 83 ALA A C 1
ATOM 632 O O . ALA A 1 83 ? -19.403 -2.509 0.606 1.00 90.62 83 ALA A O 1
ATOM 633 N N . ALA A 1 84 ? -18.497 -0.890 1.873 1.00 90.00 84 ALA A N 1
ATOM 634 C CA . ALA A 1 84 ? -19.098 0.213 1.128 1.00 90.00 84 ALA A CA 1
ATOM 635 C C . ALA A 1 84 ? -18.534 0.316 -0.299 1.00 90.00 84 ALA A C 1
ATOM 637 O O . ALA A 1 84 ? -19.301 0.494 -1.245 1.00 90.00 84 ALA A O 1
ATOM 638 N N . ALA A 1 85 ? -17.217 0.152 -0.468 1.00 87.38 85 ALA A N 1
ATOM 639 C CA . ALA A 1 85 ? -16.563 0.155 -1.776 1.00 87.38 85 ALA A CA 1
ATOM 640 C C . ALA A 1 85 ? -16.974 -1.047 -2.645 1.00 87.38 85 ALA A C 1
ATOM 642 O O . ALA A 1 85 ? -17.183 -0.901 -3.847 1.00 87.38 85 ALA A O 1
ATOM 643 N N . ALA A 1 86 ? -17.148 -2.224 -2.040 1.00 82.31 86 ALA A N 1
ATOM 644 C CA . ALA A 1 86 ? -17.646 -3.411 -2.732 1.00 82.31 86 ALA A CA 1
ATOM 645 C C . ALA A 1 86 ? -19.095 -3.230 -3.224 1.00 82.31 86 ALA A C 1
ATOM 647 O O . ALA A 1 86 ? -19.445 -3.692 -4.307 1.00 82.31 86 ALA A O 1
ATOM 648 N N . SER A 1 87 ? -19.922 -2.516 -2.453 1.00 77.56 87 SER A N 1
ATOM 649 C CA . SER A 1 87 ? -21.325 -2.248 -2.798 1.00 77.56 87 SER A CA 1
ATOM 650 C C . SER A 1 87 ? -21.481 -1.178 -3.886 1.00 77.56 87 SER A C 1
ATOM 652 O O . SER A 1 87 ? -22.411 -1.247 -4.685 1.00 77.56 87 SER A O 1
ATOM 654 N N . SER A 1 88 ? -20.578 -0.191 -3.947 1.00 66.88 88 SER A N 1
ATOM 655 C CA . SER A 1 88 ? -20.621 0.884 -4.951 1.00 66.88 88 SER A CA 1
ATOM 656 C C . SER A 1 88 ? -20.040 0.488 -6.312 1.00 66.88 88 SER A C 1
ATOM 658 O O . SER A 1 88 ? -20.324 1.148 -7.308 1.00 66.88 88 SER A O 1
ATOM 660 N N . ALA A 1 89 ? -19.278 -0.606 -6.384 1.00 59.62 89 ALA A N 1
ATOM 661 C CA . ALA A 1 89 ? -18.771 -1.159 -7.640 1.00 59.62 89 ALA A CA 1
ATOM 662 C C . ALA A 1 89 ? -19.859 -1.868 -8.489 1.00 59.62 89 ALA A C 1
ATOM 664 O O . ALA A 1 89 ? -19.602 -2.288 -9.619 1.00 59.62 89 ALA A O 1
ATOM 665 N N . GLY A 1 90 ? -21.094 -1.967 -7.981 1.00 44.00 90 GLY A N 1
ATOM 666 C CA . GLY A 1 90 ? -22.245 -2.544 -8.673 1.00 44.00 90 GLY A CA 1
ATOM 667 C C . GLY A 1 90 ? -23.053 -1.544 -9.508 1.00 44.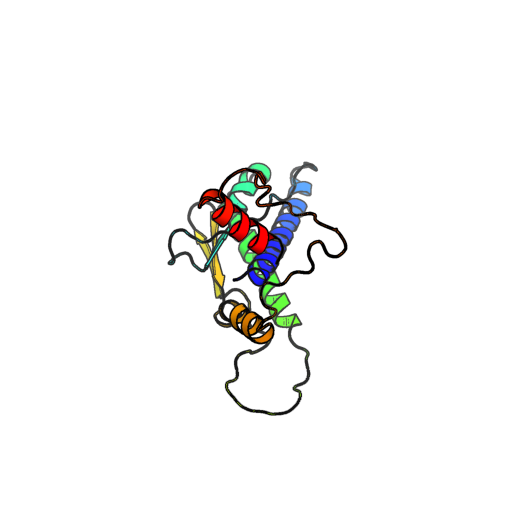00 90 GLY A C 1
ATOM 668 O O . GLY A 1 90 ? -24.147 -1.171 -9.098 1.00 44.00 90 GLY A O 1
ATOM 669 N N . ALA A 1 91 ? -22.549 -1.159 -10.687 1.00 37.62 91 ALA A N 1
ATOM 670 C CA . ALA A 1 91 ? -23.350 -0.718 -11.843 1.00 37.62 91 ALA A CA 1
ATOM 671 C C . ALA A 1 91 ? -22.481 -0.601 -13.115 1.00 37.62 91 ALA A C 1
ATOM 673 O O . ALA A 1 91 ? -21.977 0.473 -13.432 1.00 37.62 91 ALA A O 1
ATOM 674 N N . VAL A 1 92 ? -22.339 -1.689 -13.881 1.00 39.09 92 VAL A N 1
ATOM 675 C CA . VAL A 1 92 ? -21.964 -1.625 -15.308 1.00 39.09 92 VAL A CA 1
ATOM 676 C C . VAL A 1 92 ? -22.800 -2.669 -16.062 1.00 39.09 92 VAL A C 1
ATOM 678 O O . VAL A 1 92 ? -22.832 -3.822 -15.627 1.00 39.09 92 VAL A O 1
ATOM 681 N N . PRO A 1 93 ? -23.507 -2.305 -17.150 1.00 34.94 93 PRO A N 1
ATOM 682 C CA . PRO A 1 93 ? -24.273 -3.263 -17.936 1.00 34.94 93 PRO A CA 1
ATOM 683 C C . PRO A 1 93 ? -23.323 -4.250 -18.620 1.00 34.94 93 PRO A C 1
ATOM 685 O O . PRO A 1 93 ? -22.278 -3.867 -19.148 1.00 34.94 93 PRO A O 1
ATOM 688 N N . ALA A 1 94 ? -23.696 -5.528 -18.598 1.00 34.03 94 ALA A N 1
ATOM 689 C CA . ALA A 1 94 ? -23.013 -6.572 -19.343 1.00 34.03 94 ALA A CA 1
ATOM 690 C C . ALA A 1 94 ? -23.031 -6.220 -20.838 1.00 34.03 94 ALA A C 1
ATOM 692 O O . ALA A 1 94 ? -24.095 -6.195 -21.450 1.00 34.03 94 ALA A O 1
ATOM 693 N N . ALA A 1 95 ? -21.860 -5.935 -21.405 1.00 31.67 95 ALA A N 1
ATOM 694 C CA . ALA A 1 95 ? -21.671 -5.823 -22.842 1.00 31.67 95 ALA A CA 1
ATOM 695 C C . ALA A 1 95 ? -21.089 -7.146 -23.364 1.00 31.67 95 ALA A C 1
ATOM 697 O O . ALA A 1 95 ? -19.925 -7.468 -23.135 1.00 31.67 95 ALA A O 1
ATOM 698 N N . ASP A 1 96 ? -21.976 -7.922 -23.983 1.00 35.03 96 ASP A N 1
ATOM 699 C CA . ASP A 1 96 ? -21.795 -8.816 -25.128 1.00 35.03 96 ASP A CA 1
ATOM 700 C C . ASP A 1 96 ? -20.534 -9.702 -25.199 1.00 35.03 96 ASP A C 1
ATOM 702 O O . ASP A 1 96 ? -19.503 -9.361 -25.769 1.00 35.03 96 ASP A O 1
ATOM 706 N N . GLY A 1 97 ? -20.704 -10.924 -24.684 1.00 36.34 97 GLY A N 1
ATOM 707 C CA . GLY A 1 97 ? -20.330 -12.195 -25.318 1.00 36.34 97 GLY A CA 1
ATOM 708 C C . GLY A 1 97 ? -18.966 -12.351 -26.004 1.00 36.34 97 GLY A C 1
ATOM 709 O O . GLY A 1 97 ? -18.864 -12.203 -27.215 1.00 36.34 97 GLY A O 1
ATOM 710 N N . ALA A 1 98 ? -17.994 -12.908 -25.275 1.00 27.81 98 ALA A N 1
ATOM 711 C CA . ALA A 1 98 ? -17.131 -13.989 -25.773 1.00 27.81 98 ALA A CA 1
ATOM 712 C C . ALA A 1 98 ? -16.500 -14.740 -24.589 1.00 27.81 98 ALA A C 1
ATOM 714 O O . ALA A 1 98 ? -15.807 -14.164 -23.752 1.00 27.81 98 ALA A O 1
ATOM 715 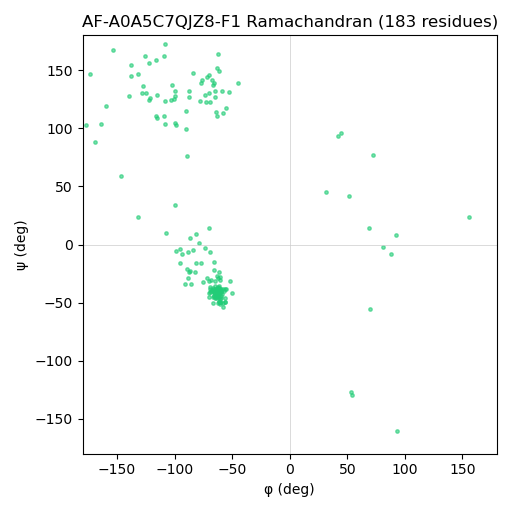N N . ALA A 1 99 ? -16.785 -16.036 -24.495 1.00 38.03 99 ALA A N 1
ATOM 716 C CA . ALA A 1 99 ? -16.395 -16.893 -23.387 1.00 38.03 99 ALA A CA 1
ATOM 717 C C . ALA A 1 99 ? -14.919 -17.321 -23.461 1.00 38.03 99 ALA A C 1
ATOM 719 O O . ALA A 1 99 ? -14.517 -17.986 -24.411 1.00 38.03 99 ALA A O 1
ATOM 720 N N . ALA A 1 100 ? -14.159 -17.023 -22.402 1.00 32.66 100 ALA A N 1
ATOM 721 C CA . ALA A 1 100 ? -13.061 -17.847 -21.889 1.00 32.66 100 ALA A CA 1
ATOM 722 C C . ALA A 1 100 ? -12.693 -17.390 -20.460 1.00 32.66 100 ALA A C 1
ATOM 724 O O . ALA A 1 100 ? -12.040 -16.370 -20.278 1.00 32.66 100 ALA A O 1
ATOM 725 N N . GLY A 1 101 ? -13.117 -18.153 -19.445 1.00 28.50 101 GLY A N 1
ATOM 726 C CA . GLY A 1 101 ? -12.601 -18.061 -18.069 1.00 28.50 101 GLY A CA 1
ATOM 727 C C . GLY A 1 101 ? -13.018 -16.820 -17.273 1.00 28.50 101 GLY A C 1
ATOM 728 O O . GLY A 1 101 ? -12.214 -15.918 -17.058 1.00 28.50 101 GLY A O 1
ATOM 729 N N . GLY A 1 102 ? -14.261 -16.805 -16.779 1.00 35.53 102 GLY A N 1
ATOM 730 C CA . GLY A 1 102 ? -14.775 -15.768 -15.880 1.00 35.53 102 GLY A CA 1
ATOM 731 C C . GLY A 1 102 ? -13.911 -15.592 -14.628 1.00 35.53 102 GLY A C 1
ATOM 732 O O . GLY A 1 102 ? -13.769 -16.509 -13.820 1.00 35.53 102 GLY A O 1
ATOM 733 N N . LEU A 1 103 ? -13.328 -14.402 -14.477 1.00 36.50 103 LEU A N 1
ATOM 734 C CA . LEU A 1 103 ? -12.496 -14.013 -13.340 1.00 36.50 103 LEU A CA 1
ATOM 735 C C . LEU A 1 103 ? -12.669 -12.522 -13.018 1.00 36.50 103 LEU A C 1
ATOM 737 O O . LEU A 1 103 ? -11.690 -11.784 -13.011 1.00 36.50 103 LEU A O 1
ATOM 741 N N . CYS A 1 104 ? -13.891 -12.085 -12.710 1.00 34.81 104 CYS A N 1
ATOM 742 C CA . CYS A 1 104 ? -14.124 -11.051 -11.695 1.00 34.81 104 CYS A CA 1
ATOM 743 C C . CYS A 1 104 ? -15.621 -10.788 -11.499 1.00 34.81 104 CYS A C 1
ATOM 745 O O . CYS A 1 104 ? -16.241 -10.053 -12.259 1.00 34.81 104 CYS A O 1
ATOM 747 N N . ASP A 1 105 ? -16.176 -11.317 -10.409 1.00 34.56 105 ASP A N 1
ATOM 748 C CA . ASP A 1 105 ? -17.346 -10.707 -9.784 1.00 34.56 105 ASP A CA 1
ATOM 749 C C . ASP A 1 105 ? -16.934 -9.312 -9.297 1.00 34.56 105 ASP A C 1
ATOM 751 O O . ASP A 1 105 ? -16.121 -9.167 -8.378 1.00 34.56 105 ASP A O 1
ATOM 755 N N . ALA A 1 106 ? -17.462 -8.279 -9.948 1.00 43.62 106 ALA A N 1
ATOM 756 C CA . ALA A 1 106 ? -17.101 -6.874 -9.769 1.00 43.62 106 ALA A CA 1
ATOM 757 C C . ALA A 1 106 ? -17.549 -6.254 -8.423 1.00 43.62 106 ALA A C 1
ATOM 759 O O . ALA A 1 106 ? -17.506 -5.043 -8.269 1.00 43.62 106 ALA A O 1
ATOM 760 N N . ALA A 1 107 ? -17.939 -7.065 -7.437 1.00 51.06 107 ALA A N 1
ATOM 761 C CA . ALA A 1 107 ? -18.428 -6.621 -6.126 1.00 51.06 107 ALA A CA 1
ATOM 762 C C . ALA A 1 107 ? -17.761 -7.368 -4.951 1.00 51.06 107 ALA A C 1
ATOM 764 O O . ALA A 1 107 ? -18.338 -7.502 -3.874 1.00 51.06 107 ALA A O 1
ATOM 765 N N . SER A 1 108 ? -16.563 -7.927 -5.153 1.00 63.19 108 SER A N 1
ATOM 766 C CA . SER A 1 108 ? -15.864 -8.667 -4.094 1.00 63.19 108 SER A CA 1
ATOM 767 C C . SER A 1 108 ? -15.012 -7.741 -3.227 1.00 63.19 108 SER A C 1
ATOM 769 O O . SER A 1 108 ? -14.143 -7.039 -3.744 1.00 63.19 108 SER A O 1
ATOM 771 N N . ALA A 1 109 ? -15.217 -7.808 -1.910 1.00 81.56 109 ALA A N 1
ATOM 772 C CA . ALA A 1 109 ? -14.398 -7.147 -0.893 1.00 81.56 109 ALA A CA 1
ATOM 773 C C . ALA A 1 109 ? -12.885 -7.308 -1.158 1.00 81.56 109 ALA A C 1
ATOM 775 O O . ALA A 1 109 ? -12.401 -8.385 -1.547 1.00 81.56 109 ALA A O 1
ATOM 776 N N . MET A 1 110 ? -12.118 -6.235 -0.954 1.00 90.19 110 MET A N 1
ATOM 777 C CA . MET A 1 110 ? -10.664 -6.235 -1.128 1.00 90.19 110 MET A CA 1
ATOM 778 C C . MET A 1 110 ? -9.979 -7.052 -0.025 1.00 90.19 110 MET A C 1
ATOM 780 O O . MET A 1 110 ? -8.931 -7.669 -0.261 1.00 90.19 110 MET A O 1
ATOM 784 N N . ILE A 1 111 ? -10.572 -7.083 1.169 1.00 93.62 111 ILE A N 1
ATOM 785 C CA . ILE A 1 111 ? -9.986 -7.674 2.365 1.00 93.62 111 ILE A CA 1
ATOM 786 C C . ILE A 1 111 ? -10.621 -9.040 2.646 1.00 93.62 111 ILE A C 1
ATOM 788 O O . ILE A 1 111 ? -11.829 -9.175 2.796 1.00 93.62 111 ILE A O 1
ATOM 792 N N . ALA A 1 112 ? -9.787 -10.076 2.740 1.00 93.62 112 ALA A N 1
ATOM 793 C CA . ALA A 1 112 ? -10.201 -11.401 3.207 1.00 93.62 112 ALA A CA 1
ATOM 794 C C . ALA A 1 112 ? -10.119 -11.542 4.732 1.00 93.62 112 ALA A C 1
ATOM 796 O O . ALA A 1 112 ? -10.783 -12.403 5.302 1.00 93.62 112 ALA A O 1
ATOM 797 N N . GLY A 1 113 ? -9.287 -10.739 5.396 1.00 93.44 113 GLY A N 1
ATOM 798 C CA . GLY A 1 113 ? -9.215 -10.728 6.851 1.00 93.44 113 GLY A CA 1
ATOM 799 C C . GLY A 1 113 ? -8.309 -9.637 7.406 1.00 93.44 113 GLY A C 1
ATOM 800 O O . GLY A 1 113 ? -7.280 -9.306 6.812 1.00 93.44 113 GLY A O 1
ATOM 801 N N . LEU A 1 114 ? -8.696 -9.124 8.572 1.00 96.44 114 LEU A N 1
ATOM 802 C CA . LEU A 1 114 ? -7.915 -8.219 9.410 1.00 96.44 114 LEU A CA 1
ATOM 803 C C . LEU A 1 114 ? -7.736 -8.868 10.779 1.00 96.44 114 LEU A C 1
ATOM 805 O O . LEU A 1 114 ? -8.713 -9.257 11.414 1.00 96.44 114 LEU A O 1
ATOM 809 N N . GLU A 1 115 ? -6.496 -8.990 11.233 1.00 96.56 115 GLU A N 1
ATOM 810 C CA . GLU A 1 115 ? -6.168 -9.621 12.510 1.00 96.56 115 GLU A CA 1
ATOM 811 C C . GLU A 1 115 ? -5.281 -8.693 13.338 1.00 96.56 115 GLU A C 1
ATOM 813 O O . GLU A 1 115 ? -4.268 -8.185 12.855 1.00 96.56 115 GLU A O 1
ATOM 818 N N . ILE A 1 116 ? -5.645 -8.483 14.602 1.00 96.75 116 ILE A N 1
ATOM 819 C CA . ILE A 1 116 ? -4.850 -7.676 15.529 1.00 96.75 116 ILE A CA 1
ATOM 820 C C . ILE A 1 116 ? -3.862 -8.590 16.250 1.00 96.75 116 ILE A C 1
ATOM 822 O O . ILE A 1 116 ? -4.250 -9.444 17.047 1.00 96.75 116 ILE A O 1
ATOM 826 N N . ALA A 1 117 ? -2.575 -8.379 16.001 1.00 93.25 117 ALA A N 1
ATOM 827 C CA . ALA A 1 117 ? -1.488 -9.128 16.605 1.00 93.25 117 ALA A CA 1
ATOM 828 C C . ALA A 1 117 ? -0.809 -8.346 17.739 1.00 93.25 117 ALA A C 1
ATOM 830 O O . ALA A 1 117 ? -0.489 -7.155 17.628 1.00 93.25 117 ALA A O 1
ATOM 831 N N . GLY A 1 118 ? -0.534 -9.065 18.831 1.00 90.31 118 GLY A N 1
ATOM 832 C CA . GLY A 1 118 ? 0.209 -8.558 19.980 1.00 90.31 118 GLY A CA 1
ATOM 833 C C . GLY A 1 118 ? -0.379 -7.250 20.536 1.00 90.31 118 GLY A C 1
ATOM 834 O O . GLY A 1 118 ? -1.574 -7.210 20.840 1.00 90.31 118 GLY A O 1
ATOM 835 N N . PRO A 1 119 ? 0.436 -6.187 20.693 1.00 89.44 119 PRO A N 1
ATOM 836 C CA . PRO A 1 119 ? -0.007 -4.945 21.321 1.00 89.44 119 PRO A CA 1
ATOM 837 C C . PRO A 1 119 ? -0.864 -4.051 20.413 1.00 89.44 119 PRO A C 1
ATOM 839 O O . PRO A 1 119 ? -1.509 -3.154 20.940 1.00 89.44 119 PRO A O 1
ATOM 842 N N . GLY A 1 120 ? -0.878 -4.262 19.089 1.00 92.06 120 GLY A N 1
ATOM 843 C CA . GLY A 1 120 ? -1.588 -3.381 18.148 1.00 92.06 120 GLY A CA 1
ATOM 844 C C . GLY A 1 120 ? -1.070 -3.394 16.705 1.00 92.06 120 GLY A C 1
ATOM 845 O O . GLY A 1 120 ? -1.244 -2.408 15.994 1.00 92.06 120 GLY A O 1
ATOM 846 N N . PHE A 1 121 ? -0.401 -4.462 16.259 1.00 95.25 121 PHE A N 1
ATOM 847 C CA . PHE A 1 121 ? -0.126 -4.636 14.828 1.00 95.25 121 PHE A CA 1
ATOM 848 C C . PHE A 1 121 ? -1.393 -5.121 14.131 1.00 95.25 121 PHE A C 1
ATOM 850 O O . PHE A 1 121 ? -2.086 -5.981 14.664 1.00 95.25 121 PHE A O 1
ATOM 857 N N . ILE A 1 122 ? -1.680 -4.602 12.941 1.00 97.31 122 ILE A N 1
ATOM 858 C CA . ILE A 1 122 ? -2.826 -5.031 12.137 1.00 97.31 122 ILE A CA 1
ATOM 859 C C . ILE A 1 122 ? -2.291 -5.806 10.939 1.00 97.31 122 ILE A C 1
ATOM 861 O O . ILE A 1 122 ? -1.661 -5.233 10.050 1.00 97.31 122 ILE A O 1
ATOM 865 N N . ASN A 1 123 ? -2.535 -7.108 10.940 1.00 96.81 123 ASN A N 1
ATOM 866 C CA . ASN A 1 123 ? -2.211 -8.037 9.870 1.00 96.81 123 ASN A CA 1
ATOM 867 C C . ASN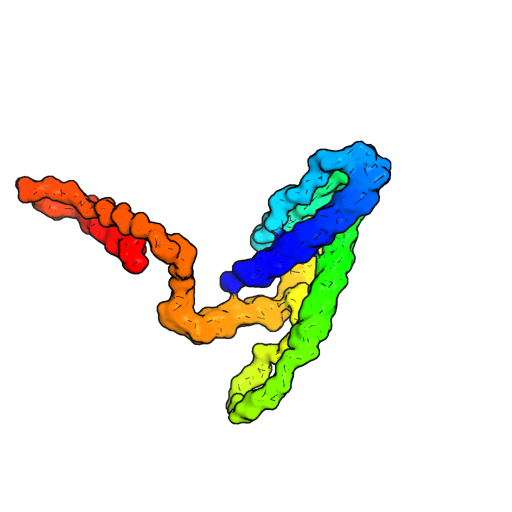 A 1 123 ? -3.365 -8.080 8.866 1.00 96.81 123 ASN A C 1
ATOM 869 O O . ASN A 1 123 ? -4.524 -8.217 9.254 1.00 96.81 123 ASN A O 1
ATOM 873 N N . ILE A 1 124 ? -3.050 -7.971 7.579 1.00 96.31 124 ILE A N 1
ATOM 874 C CA . ILE A 1 124 ? -4.024 -7.805 6.501 1.00 96.31 124 ILE A CA 1
ATOM 875 C C . ILE A 1 124 ? -3.845 -8.943 5.501 1.00 96.31 124 ILE A C 1
ATOM 877 O O . ILE A 1 124 ? -2.764 -9.142 4.936 1.00 96.31 124 ILE A O 1
ATOM 881 N N . ARG A 1 125 ? -4.929 -9.672 5.248 1.00 95.31 125 ARG A N 1
ATOM 882 C CA . ARG A 1 125 ? -5.029 -10.706 4.217 1.00 95.31 125 ARG A CA 1
ATOM 883 C C . ARG A 1 125 ? -5.923 -10.194 3.097 1.00 95.31 125 ARG A C 1
ATOM 885 O O . ARG A 1 125 ? -7.069 -9.822 3.337 1.00 95.31 125 ARG A O 1
ATOM 892 N N . LEU A 1 126 ? -5.409 -10.171 1.876 1.00 93.50 126 LEU A N 1
ATOM 893 C CA . LEU A 1 126 ? -6.142 -9.722 0.697 1.00 93.50 126 LEU A CA 1
ATOM 894 C C . LEU A 1 126 ? -6.994 -10.852 0.117 1.00 93.50 126 LEU A C 1
ATOM 896 O O . LEU A 1 126 ? -6.601 -12.025 0.119 1.00 93.50 126 LEU A O 1
ATOM 900 N N . SER A 1 127 ? -8.142 -10.496 -0.455 1.00 92.81 127 SER A N 1
ATOM 901 C CA . SER A 1 127 ? -8.983 -11.452 -1.172 1.00 92.81 127 SER A CA 1
ATOM 902 C C . SER A 1 127 ? -8.270 -12.018 -2.406 1.00 92.81 127 SER A C 1
ATOM 904 O O . SER A 1 127 ? -7.376 -11.405 -2.997 1.00 92.81 127 SER A O 1
ATOM 906 N N . ALA A 1 128 ? -8.626 -13.241 -2.810 1.00 89.94 128 ALA A N 1
ATOM 907 C CA . ALA A 1 128 ? -8.032 -13.863 -3.996 1.00 89.94 128 ALA A CA 1
ATOM 908 C C . ALA A 1 128 ? -8.234 -13.032 -5.286 1.00 89.94 128 ALA A C 1
ATOM 910 O O . ALA A 1 128 ? -7.294 -12.967 -6.084 1.00 89.94 128 ALA A O 1
ATOM 911 N N . PRO A 1 129 ? -9.392 -12.379 -5.522 1.00 86.81 129 PRO A N 1
ATOM 912 C CA . PRO A 1 129 ? -9.541 -11.411 -6.609 1.00 86.81 129 PRO A CA 1
ATOM 913 C C . PRO A 1 129 ? -8.577 -10.224 -6.479 1.00 86.81 129 PRO A C 1
ATOM 915 O O . PRO A 1 129 ? -7.828 -9.957 -7.417 1.00 86.81 129 PRO A O 1
ATOM 918 N N . ALA A 1 130 ? -8.502 -9.586 -5.304 1.00 88.31 130 ALA A N 1
ATOM 919 C CA . ALA A 1 130 ? -7.627 -8.434 -5.080 1.00 88.31 130 ALA A CA 1
ATOM 920 C C . ALA A 1 130 ? -6.141 -8.761 -5.311 1.00 88.31 130 ALA A C 1
ATOM 922 O O . ALA A 1 130 ? -5.410 -7.967 -5.901 1.00 88.31 130 ALA A O 1
ATOM 923 N N . ARG A 1 131 ? -5.689 -9.961 -4.922 1.00 88.06 131 ARG A N 1
ATOM 924 C CA . ARG A 1 131 ? -4.303 -10.412 -5.155 1.00 88.06 131 ARG A CA 1
ATOM 925 C C . ARG A 1 131 ? -3.977 -10.657 -6.626 1.00 88.06 131 ARG A C 1
ATOM 927 O O . ARG A 1 131 ? -2.826 -10.495 -7.026 1.00 88.06 131 ARG A O 1
ATOM 934 N N . ARG A 1 132 ? -4.967 -11.061 -7.425 1.00 88.12 132 ARG A N 1
ATOM 935 C CA . ARG A 1 132 ? -4.795 -11.361 -8.856 1.00 88.12 132 ARG A CA 1
ATOM 936 C C . ARG A 1 132 ? -5.003 -10.140 -9.749 1.00 88.12 132 ARG A C 1
ATOM 938 O O . ARG A 1 132 ? -4.468 -10.128 -10.854 1.00 88.12 132 ARG A O 1
ATOM 945 N N . ALA A 1 133 ? -5.704 -9.110 -9.273 1.00 84.81 133 ALA A N 1
ATOM 946 C CA . ALA A 1 133 ? -5.997 -7.897 -10.038 1.00 84.81 133 ALA A CA 1
ATOM 947 C C . ALA A 1 133 ? -4.761 -7.260 -10.717 1.00 84.81 133 ALA A C 1
ATOM 949 O O . ALA A 1 133 ? -4.849 -6.944 -11.906 1.00 84.81 133 ALA A O 1
ATOM 950 N N . PRO A 1 134 ? -3.576 -7.166 -10.072 1.00 86.69 134 PRO A N 1
ATOM 951 C CA . PRO A 1 134 ? -2.389 -6.640 -10.742 1.00 86.69 134 PRO A CA 1
ATOM 952 C C . PRO A 1 134 ? -1.943 -7.440 -11.967 1.00 86.69 134 PRO A C 1
ATOM 954 O O . PRO A 1 134 ? -1.383 -6.861 -12.888 1.00 86.69 134 PRO A O 1
ATOM 957 N N . VAL A 1 135 ? -2.176 -8.756 -12.003 1.00 89.44 135 VAL A N 1
ATOM 958 C CA . VAL A 1 135 ? -1.807 -9.589 -13.160 1.00 89.44 135 VAL A CA 1
ATOM 959 C C . VAL A 1 135 ? -2.639 -9.189 -14.373 1.00 89.44 135 VAL A C 1
ATOM 961 O O . VAL A 1 135 ? -2.090 -8.984 -15.449 1.00 89.44 135 VAL A O 1
ATOM 964 N N . ALA A 1 136 ? -3.947 -8.993 -1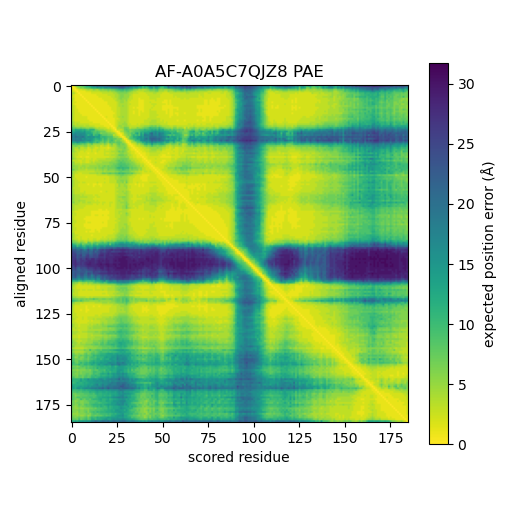4.189 1.00 85.38 136 ALA A N 1
ATOM 965 C CA . ALA A 1 136 ? -4.820 -8.509 -15.254 1.00 85.38 136 ALA A CA 1
ATOM 966 C C . ALA A 1 136 ? -4.411 -7.104 -15.732 1.00 85.38 136 ALA A C 1
ATOM 968 O O . ALA A 1 136 ? -4.444 -6.832 -16.930 1.00 85.38 136 ALA A O 1
ATOM 969 N N . ALA A 1 137 ? -3.990 -6.223 -14.818 1.00 84.44 137 ALA A N 1
ATOM 970 C CA . ALA A 1 137 ? -3.478 -4.898 -15.171 1.00 84.44 137 ALA A CA 1
ATOM 971 C C . ALA A 1 137 ? -2.175 -4.973 -15.990 1.00 84.44 137 ALA A C 1
ATOM 973 O O . ALA A 1 137 ? -2.064 -4.308 -17.017 1.00 84.44 137 ALA A O 1
ATOM 974 N N . VAL A 1 138 ? -1.225 -5.826 -15.588 1.00 90.12 138 VAL A N 1
ATOM 975 C CA . VAL A 1 138 ? 0.037 -6.066 -16.315 1.00 90.12 138 VAL A CA 1
ATOM 976 C C . VAL A 1 138 ? -0.237 -6.595 -17.720 1.00 90.12 138 VAL A C 1
ATOM 978 O O . VAL A 1 138 ? 0.287 -6.056 -18.690 1.00 90.12 138 VAL A O 1
ATOM 981 N N . LEU A 1 139 ? -1.084 -7.622 -17.839 1.00 91.62 139 LEU A N 1
ATOM 982 C CA . LEU A 1 139 ? -1.424 -8.225 -19.129 1.00 91.62 139 LEU A CA 1
ATOM 983 C C . LEU A 1 139 ? -2.111 -7.221 -20.063 1.00 91.62 139 LEU A C 1
ATOM 985 O O . LEU A 1 139 ? -1.816 -7.200 -21.253 1.00 91.62 139 LEU A O 1
ATOM 989 N N . ARG A 1 140 ? -2.978 -6.357 -19.521 1.00 89.44 140 ARG A N 1
ATOM 990 C CA . ARG A 1 140 ? -3.646 -5.291 -20.280 1.00 89.44 140 ARG A CA 1
ATOM 991 C C . ARG A 1 140 ? -2.676 -4.202 -20.738 1.00 89.44 140 ARG A C 1
ATOM 993 O O . ARG A 1 140 ? -2.805 -3.711 -21.851 1.00 89.44 140 ARG A O 1
ATOM 1000 N N . ALA A 1 141 ? -1.724 -3.821 -19.887 1.00 90.50 141 ALA A N 1
ATOM 1001 C CA . ALA A 1 141 ? -0.713 -2.818 -20.215 1.00 90.50 141 ALA A CA 1
ATOM 1002 C C . ALA A 1 141 ? 0.33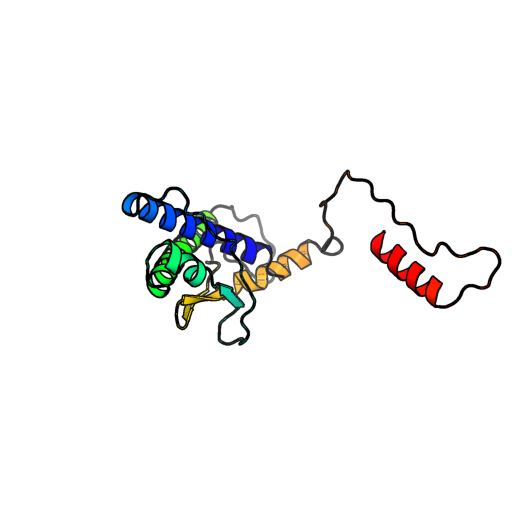2 -3.339 -21.222 1.00 90.50 141 ALA A C 1
ATOM 1004 O O . ALA A 1 141 ? 0.884 -2.554 -21.994 1.00 90.50 141 ALA A O 1
ATOM 1005 N N . GLY A 1 142 ? 0.601 -4.649 -21.242 1.00 94.50 142 GLY A N 1
ATOM 1006 C CA . GLY A 1 142 ? 1.489 -5.287 -22.215 1.00 94.50 142 GLY A CA 1
ATOM 1007 C C . GLY A 1 142 ? 2.877 -4.640 -22.257 1.00 94.50 142 GLY A C 1
ATOM 1008 O O . GLY A 1 142 ? 3.499 -4.416 -21.221 1.00 94.50 142 GLY A O 1
ATOM 1009 N N . ALA A 1 143 ? 3.351 -4.291 -23.457 1.00 94.62 143 ALA A N 1
ATOM 1010 C CA . ALA A 1 143 ? 4.651 -3.639 -23.662 1.00 94.62 143 ALA A CA 1
ATOM 1011 C C . ALA A 1 143 ? 4.754 -2.222 -23.061 1.00 94.62 143 ALA A C 1
ATOM 1013 O O . ALA A 1 143 ? 5.853 -1.688 -22.929 1.00 94.62 143 ALA A O 1
ATOM 1014 N N . ALA A 1 144 ? 3.627 -1.601 -22.701 1.00 92.31 144 ALA A N 1
ATOM 1015 C CA . ALA A 1 144 ? 3.608 -0.310 -22.021 1.00 92.31 144 ALA A CA 1
ATOM 1016 C C . ALA A 1 144 ? 3.673 -0.440 -20.489 1.00 92.31 144 ALA A C 1
ATOM 1018 O O . ALA A 1 144 ? 3.781 0.574 -19.799 1.00 92.31 144 ALA A O 1
ATOM 1019 N N . TYR A 1 145 ? 3.611 -1.657 -19.936 1.00 91.06 145 TYR A N 1
ATOM 1020 C CA . TYR A 1 145 ? 3.721 -1.856 -18.494 1.00 91.06 145 TYR A CA 1
ATOM 1021 C C . TYR A 1 145 ? 5.055 -1.312 -17.962 1.00 91.06 145 TYR A C 1
ATOM 1023 O O . TYR A 1 145 ? 6.118 -1.592 -18.508 1.00 91.06 145 TYR A O 1
ATOM 1031 N N . GLY A 1 146 ? 4.992 -0.539 -16.877 1.00 88.81 146 GLY A N 1
ATOM 1032 C CA . GLY A 1 146 ? 6.161 0.109 -16.276 1.00 88.81 146 GLY A CA 1
ATOM 1033 C C . GLY A 1 146 ? 6.495 1.490 -16.849 1.00 88.81 146 GLY A C 1
ATOM 1034 O O . GLY A 1 146 ? 7.315 2.183 -16.252 1.00 88.81 146 GLY A O 1
ATOM 1035 N N . ARG A 1 147 ? 5.841 1.934 -17.933 1.00 90.62 147 ARG A N 1
ATOM 1036 C CA . ARG A 1 147 ? 5.931 3.331 -18.391 1.00 90.62 147 ARG A CA 1
ATOM 1037 C C . ARG A 1 147 ? 5.160 4.251 -17.443 1.00 90.62 147 ARG A C 1
ATOM 1039 O O . ARG A 1 147 ? 4.109 3.879 -16.924 1.00 90.62 147 ARG A O 1
ATOM 1046 N N . SER A 1 148 ? 5.672 5.459 -17.236 1.00 88.62 148 SER A N 1
ATOM 1047 C CA . SER A 1 148 ? 5.032 6.493 -16.424 1.00 88.62 148 SER A CA 1
ATOM 1048 C C . SER A 1 148 ? 5.151 7.844 -17.120 1.00 88.62 148 SER A C 1
ATOM 1050 O O . SER A 1 148 ? 6.155 8.133 -17.759 1.00 88.62 148 SER A O 1
ATOM 1052 N N . ASP A 1 149 ? 4.122 8.668 -16.974 1.00 88.38 149 ASP A N 1
ATOM 1053 C CA . ASP A 1 149 ? 4.090 10.083 -17.348 1.00 88.38 149 ASP A CA 1
ATOM 1054 C C . ASP A 1 149 ? 4.619 10.996 -16.226 1.00 88.38 149 ASP A C 1
ATOM 1056 O O . ASP A 1 149 ? 4.578 12.224 -16.324 1.00 88.38 149 ASP A O 1
ATOM 1060 N N . ARG A 1 150 ? 5.133 10.417 -15.135 1.00 86.56 150 ARG A N 1
ATOM 1061 C CA . ARG A 1 150 ? 5.712 11.173 -14.031 1.00 86.56 150 ARG A CA 1
ATOM 1062 C C . ARG A 1 150 ? 6.944 11.931 -14.525 1.00 86.56 150 ARG A C 1
ATOM 1064 O O . ARG A 1 150 ? 7.955 11.328 -14.857 1.00 86.56 150 ARG A O 1
ATOM 1071 N N . GLY A 1 151 ? 6.855 13.259 -14.516 1.00 86.75 151 GLY A N 1
ATOM 1072 C CA . GLY A 1 151 ? 7.893 14.134 -15.066 1.00 86.75 151 GLY A CA 1
ATOM 1073 C C . GLY A 1 151 ? 7.668 14.521 -16.530 1.00 86.75 151 GLY A C 1
ATOM 1074 O O . GLY A 1 151 ? 8.538 15.157 -17.118 1.00 86.75 151 GLY A O 1
ATOM 1075 N N . ALA A 1 152 ? 6.512 14.193 -17.121 1.00 90.38 152 ALA A N 1
ATOM 1076 C CA . ALA A 1 152 ? 6.137 14.684 -18.443 1.00 90.38 152 ALA A CA 1
ATOM 1077 C C . ALA A 1 152 ? 6.251 16.217 -18.508 1.00 90.38 152 ALA A C 1
ATOM 1079 O O . ALA A 1 152 ? 5.776 16.934 -17.626 1.00 90.38 152 ALA A O 1
ATOM 1080 N N . GLY A 1 153 ? 6.914 16.715 -19.553 1.00 90.56 153 GLY A N 1
ATOM 1081 C CA . GLY A 1 153 ? 7.174 18.144 -19.743 1.00 90.56 153 GLY A CA 1
ATOM 1082 C C . GLY A 1 153 ? 8.365 18.708 -18.956 1.00 90.56 153 GLY A C 1
ATOM 1083 O O . GLY A 1 153 ? 8.682 19.881 -19.138 1.00 90.56 153 GLY A O 1
ATOM 1084 N N . ALA A 1 154 ? 9.052 17.911 -18.128 1.00 93.38 154 ALA A N 1
ATOM 1085 C CA . ALA A 1 154 ? 10.292 18.310 -17.463 1.00 93.38 154 ALA A CA 1
ATOM 1086 C C . ALA A 1 154 ? 11.507 17.732 -18.219 1.00 93.38 154 ALA A C 1
ATOM 1088 O O . ALA A 1 154 ? 11.761 16.531 -18.117 1.00 93.38 154 ALA A O 1
ATOM 1089 N N . PRO A 1 155 ? 12.257 18.535 -19.001 1.00 92.50 155 PRO A N 1
ATOM 1090 C CA . PRO A 1 155 ? 13.421 18.035 -19.727 1.00 92.50 155 PRO A CA 1
ATOM 1091 C C . PRO A 1 155 ? 14.526 17.600 -18.755 1.00 92.50 155 PRO A C 1
ATOM 1093 O O . PRO A 1 155 ? 14.811 18.288 -17.775 1.00 92.50 155 PRO A O 1
ATOM 1096 N N . VAL A 1 156 ? 15.173 16.473 -19.055 1.00 93.81 156 VAL A N 1
ATOM 1097 C CA . VAL A 1 156 ? 16.297 15.927 -18.282 1.00 93.81 156 VAL A CA 1
ATOM 1098 C C . VAL A 1 156 ? 17.485 15.730 -19.219 1.00 93.81 156 VAL A C 1
ATOM 1100 O O . VAL A 1 156 ? 17.342 15.135 -20.283 1.00 93.81 156 VAL A O 1
ATOM 1103 N N . VAL A 1 157 ? 18.657 16.231 -18.824 1.00 95.25 157 VAL A N 1
ATOM 1104 C CA . VAL A 1 157 ? 19.925 15.991 -19.528 1.00 95.25 157 VAL A CA 1
ATOM 1105 C C . VAL A 1 157 ? 20.690 14.905 -18.783 1.00 95.25 157 VAL A C 1
ATOM 1107 O O . VAL A 1 157 ? 20.941 15.038 -17.586 1.00 95.25 157 VAL A O 1
ATOM 1110 N N . VAL A 1 158 ? 21.067 13.844 -19.495 1.00 95.00 158 VAL A N 1
ATOM 1111 C CA . VAL A 1 158 ? 21.886 12.747 -18.967 1.00 95.00 158 VAL A CA 1
ATOM 1112 C C . VAL A 1 158 ? 23.214 12.745 -19.719 1.00 95.00 158 VAL A C 1
ATOM 1114 O O . VAL A 1 158 ? 23.260 12.406 -20.898 1.00 95.00 158 VAL A O 1
ATOM 1117 N N . GLU A 1 159 ? 24.295 13.142 -19.048 1.00 95.88 159 GLU A N 1
ATOM 1118 C CA . GLU A 1 159 ? 25.658 13.075 -19.587 1.00 95.88 159 GLU A CA 1
ATOM 1119 C C . GLU A 1 159 ? 26.373 11.837 -19.032 1.00 95.88 159 GLU A C 1
ATOM 1121 O O . GLU A 1 159 ? 26.330 11.572 -17.829 1.00 95.88 159 GLU A O 1
ATOM 1126 N N . PHE A 1 160 ? 27.024 11.064 -19.901 1.00 95.19 160 PHE A N 1
ATOM 1127 C CA . PHE A 1 160 ? 27.742 9.855 -19.509 1.00 95.19 160 PHE A CA 1
ATOM 1128 C C . PHE A 1 160 ? 28.892 9.526 -20.475 1.00 95.19 160 PHE A C 1
ATOM 1130 O O . PHE A 1 160 ? 29.000 10.096 -21.558 1.00 95.19 160 PHE A O 1
ATOM 1137 N N . VAL A 1 161 ? 29.762 8.591 -20.066 1.00 94.31 161 VAL A N 1
ATOM 1138 C CA . VAL A 1 161 ? 31.042 8.203 -20.702 1.00 94.31 161 VAL A CA 1
ATOM 1139 C C . VAL A 1 161 ? 32.138 9.261 -20.598 1.00 94.31 161 VAL A C 1
ATOM 1141 O O . VAL A 1 161 ? 33.218 8.912 -20.127 1.00 94.31 161 VAL A O 1
ATOM 1144 N N . SER A 1 162 ? 31.889 10.494 -21.058 1.00 89.81 162 SER A N 1
ATOM 1145 C CA . SER A 1 162 ? 32.792 11.668 -21.023 1.00 89.81 162 SER A CA 1
ATOM 1146 C C . SER A 1 162 ? 34.290 11.321 -21.123 1.00 89.81 162 SER A C 1
ATOM 1148 O O . SER A 1 162 ? 35.122 11.800 -20.351 1.00 89.81 162 SER A O 1
ATOM 1150 N N . ALA A 1 163 ? 34.631 10.423 -22.053 1.00 91.00 163 ALA A N 1
ATOM 1151 C CA . ALA A 1 163 ? 35.958 9.831 -22.136 1.00 91.00 163 ALA A CA 1
ATOM 1152 C C . ALA A 1 163 ? 36.957 10.821 -22.744 1.00 91.00 163 ALA A C 1
ATOM 1154 O O . ALA A 1 163 ? 36.647 11.536 -23.698 1.00 91.00 163 ALA A O 1
ATOM 1155 N N . ASN A 1 164 ? 38.184 10.830 -22.223 1.00 91.00 164 ASN A N 1
ATOM 1156 C CA . ASN A 1 164 ? 39.263 11.625 -22.799 1.00 91.00 164 ASN A CA 1
ATOM 1157 C C . ASN A 1 164 ? 39.596 11.107 -24.217 1.00 91.00 164 ASN A C 1
ATOM 1159 O O . ASN A 1 164 ? 39.912 9.923 -24.357 1.00 91.00 164 ASN A O 1
ATOM 1163 N N . PRO A 1 165 ? 39.601 11.967 -25.255 1.00 86.94 165 PRO A N 1
ATOM 1164 C CA . PRO A 1 165 ? 39.806 11.548 -26.645 1.00 86.94 165 PRO A CA 1
ATOM 1165 C C . PRO A 1 165 ? 41.228 11.066 -26.973 1.00 86.94 165 PRO A C 1
ATOM 1167 O O . PRO A 1 165 ? 41.473 10.613 -28.086 1.00 86.94 165 PRO A O 1
ATOM 1170 N N . THR A 1 166 ? 42.183 11.180 -26.046 1.00 90.56 166 THR A N 1
ATOM 1171 C CA . THR A 1 166 ? 43.603 10.862 -26.297 1.00 90.56 166 THR A CA 1
ATOM 1172 C C . THR A 1 166 ? 44.039 9.470 -25.822 1.00 90.56 166 THR A C 1
ATOM 1174 O O . THR A 1 166 ? 45.169 9.070 -26.097 1.00 90.56 166 THR A O 1
ATOM 1177 N N . GLY A 1 167 ? 43.172 8.714 -25.136 1.00 88.75 167 GLY A N 1
ATOM 1178 C CA . GLY A 1 167 ? 43.494 7.395 -24.573 1.00 88.75 167 GLY A CA 1
ATOM 1179 C C . GLY A 1 167 ? 42.529 6.283 -25.004 1.00 88.75 167 GLY A C 1
ATOM 1180 O O . GLY A 1 167 ? 41.423 6.566 -25.466 1.00 88.75 167 GLY A O 1
ATOM 1181 N N . PRO A 1 168 ? 42.916 5.001 -24.854 1.00 91.94 168 PRO A N 1
ATOM 1182 C CA . PRO A 1 168 ? 42.046 3.882 -25.195 1.00 91.94 168 PRO A CA 1
ATOM 1183 C C . PRO A 1 168 ? 40.870 3.766 -24.214 1.00 91.94 168 PRO A C 1
ATOM 1185 O O . PRO A 1 168 ? 41.009 3.987 -23.008 1.00 91.94 168 PRO A O 1
ATOM 1188 N N . LEU A 1 169 ? 39.707 3.347 -24.717 1.00 94.88 169 LEU A N 1
ATOM 1189 C CA . LEU A 1 169 ? 38.564 3.038 -23.862 1.00 94.88 169 LEU A CA 1
ATOM 1190 C C . LEU A 1 169 ? 38.827 1.761 -23.052 1.00 94.88 169 LEU A C 1
ATOM 1192 O O . LEU A 1 169 ? 39.173 0.719 -23.601 1.00 94.88 169 LEU A O 1
ATOM 1196 N N . HIS A 1 170 ? 38.594 1.825 -21.743 1.00 94.06 170 HIS A N 1
ATOM 1197 C CA . HIS A 1 170 ? 38.584 0.662 -20.856 1.00 94.06 170 HIS A CA 1
ATOM 1198 C C . HIS A 1 170 ? 37.172 0.298 -20.366 1.00 94.06 170 HIS A C 1
ATOM 1200 O O . HIS A 1 170 ? 36.223 1.075 -20.496 1.00 94.06 170 HIS A O 1
ATOM 1206 N N . VAL A 1 171 ? 37.054 -0.841 -19.674 1.00 95.94 171 VAL A N 1
ATOM 1207 C CA . VAL A 1 171 ? 35.793 -1.376 -19.119 1.00 95.94 171 VAL A CA 1
ATOM 1208 C C . VAL A 1 171 ? 35.004 -0.377 -18.258 1.00 95.94 171 VAL A C 1
ATOM 1210 O O . VAL A 1 171 ? 33.776 -0.383 -18.275 1.00 95.94 171 VAL A O 1
ATOM 1213 N N . GLY A 1 172 ? 35.686 0.539 -17.560 1.00 94.88 172 GLY A N 1
ATOM 1214 C CA . GLY A 1 172 ? 35.035 1.625 -16.820 1.00 94.88 172 GLY A CA 1
ATOM 1215 C C . GLY A 1 172 ? 34.135 2.517 -17.689 1.00 94.88 172 GLY A C 1
ATOM 1216 O O . GLY A 1 172 ? 33.028 2.834 -17.263 1.00 94.88 172 GLY A O 1
ATOM 1217 N N . HIS A 1 173 ? 34.546 2.846 -18.922 1.00 95.88 173 HIS A N 1
ATOM 1218 C CA . HIS A 1 173 ? 33.713 3.606 -19.859 1.00 95.88 173 HIS A CA 1
ATOM 1219 C C . HIS A 1 173 ? 32.531 2.769 -20.346 1.00 95.88 173 HIS A C 1
ATOM 1221 O O . HIS A 1 173 ? 31.425 3.281 -20.430 1.00 95.88 173 HIS A O 1
ATOM 1227 N N . GLY A 1 174 ? 32.733 1.468 -20.590 1.00 95.44 174 GLY A N 1
ATOM 1228 C CA . GLY A 1 174 ? 31.649 0.554 -20.965 1.00 95.44 174 GLY A CA 1
ATOM 1229 C C . GLY A 1 174 ? 30.550 0.472 -19.900 1.00 95.44 174 GLY A C 1
ATOM 1230 O O . GLY A 1 174 ? 29.367 0.515 -20.224 1.00 95.44 174 GLY A O 1
ATOM 1231 N N . ARG A 1 175 ? 30.923 0.448 -18.613 1.00 96.62 175 ARG A N 1
ATOM 1232 C CA . ARG A 1 175 ? 29.959 0.531 -17.503 1.00 96.62 175 ARG A CA 1
ATOM 1233 C C . ARG A 1 175 ? 29.191 1.855 -17.509 1.00 96.62 175 ARG A C 1
ATOM 1235 O O . ARG A 1 175 ? 27.985 1.845 -17.286 1.00 96.62 175 ARG A O 1
ATOM 1242 N N . GLN A 1 176 ? 29.880 2.978 -17.717 1.00 95.94 176 GLN A N 1
ATOM 1243 C CA . GLN A 1 176 ? 29.232 4.293 -17.773 1.00 95.94 176 GLN A CA 1
ATOM 1244 C C . GLN A 1 176 ? 28.292 4.408 -18.978 1.00 95.94 176 GLN A C 1
ATOM 1246 O O . GLN A 1 176 ? 27.197 4.934 -18.821 1.00 95.94 176 GLN A O 1
ATOM 1251 N N . ALA A 1 177 ? 28.685 3.858 -20.131 1.00 95.69 177 ALA A N 1
ATOM 1252 C CA . ALA A 1 177 ? 27.852 3.760 -21.326 1.00 95.69 177 ALA A CA 1
ATOM 1253 C C . ALA A 1 177 ? 26.557 2.997 -21.037 1.00 95.69 177 ALA A C 1
ATOM 1255 O O . ALA A 1 177 ? 25.477 3.536 -21.235 1.00 95.69 177 ALA A O 1
ATOM 1256 N N . ALA A 1 178 ? 26.667 1.783 -20.491 1.00 96.50 178 ALA A N 1
ATOM 1257 C CA . ALA A 1 178 ? 25.507 0.948 -20.193 1.00 96.50 178 ALA A CA 1
ATOM 1258 C C . ALA A 1 178 ? 24.569 1.574 -19.146 1.00 96.50 178 ALA A C 1
ATOM 1260 O O . ALA A 1 178 ? 23.353 1.466 -19.267 1.00 96.50 178 ALA A O 1
ATOM 1261 N N . LEU A 1 179 ? 25.117 2.226 -18.114 1.00 97.00 179 LEU A N 1
ATOM 1262 C CA . LEU A 1 179 ? 24.306 2.881 -17.087 1.00 97.00 179 LEU A CA 1
ATOM 1263 C C . LEU A 1 179 ? 23.599 4.129 -17.626 1.00 97.00 179 LEU A C 1
ATOM 1265 O O . LEU A 1 179 ? 22.424 4.324 -17.338 1.00 97.00 179 LEU A O 1
ATOM 1269 N N . GLY A 1 180 ? 24.316 4.973 -18.368 1.00 96.56 180 GLY A N 1
ATOM 1270 C CA . GLY A 1 180 ? 23.754 6.201 -18.919 1.00 96.56 180 GLY A CA 1
ATOM 1271 C C . GLY A 1 180 ? 22.672 5.928 -19.955 1.00 96.56 180 GLY A C 1
ATOM 1272 O O . GLY A 1 180 ? 21.591 6.498 -19.850 1.00 96.56 180 GLY A O 1
ATOM 1273 N N . ASP A 1 181 ? 22.921 4.978 -20.860 1.00 96.50 181 ASP A N 1
ATOM 1274 C CA . ASP A 1 181 ? 21.939 4.510 -21.843 1.00 96.50 181 ASP A CA 1
ATOM 1275 C C . ASP A 1 181 ? 20.659 4.009 -21.153 1.00 96.50 181 ASP A C 1
ATOM 1277 O O . ASP A 1 181 ? 19.569 4.507 -21.431 1.00 96.50 181 ASP A O 1
ATOM 1281 N N . ALA A 1 182 ? 20.796 3.138 -20.143 1.00 95.44 182 ALA A N 1
ATOM 1282 C CA . ALA A 1 182 ? 19.665 2.609 -19.378 1.00 95.44 182 ALA A CA 1
ATOM 1283 C C . ALA A 1 182 ? 18.875 3.672 -18.589 1.00 95.44 182 ALA A C 1
ATOM 1285 O O . ALA A 1 182 ? 17.693 3.468 -18.320 1.00 95.44 182 ALA A O 1
ATOM 1286 N N . LEU A 1 183 ? 19.508 4.781 -18.188 1.00 94.38 183 LEU A N 1
ATOM 1287 C CA . LEU A 1 183 ? 18.837 5.900 -17.514 1.00 94.38 183 LEU A CA 1
ATOM 1288 C C . LEU A 1 183 ? 18.140 6.856 -18.493 1.00 94.38 183 LEU A C 1
ATOM 1290 O O . LEU A 1 183 ? 17.231 7.570 -18.077 1.00 94.38 183 LEU A O 1
ATOM 1294 N N . SER A 1 184 ? 18.582 6.899 -19.753 1.00 92.19 184 SER A N 1
ATOM 1295 C CA . SER A 1 184 ? 18.047 7.790 -20.795 1.00 92.19 184 SER A CA 1
ATOM 1296 C C . SER A 1 184 ? 16.937 7.181 -21.663 1.00 92.19 184 SER A C 1
ATOM 1298 O O . SER A 1 184 ? 16.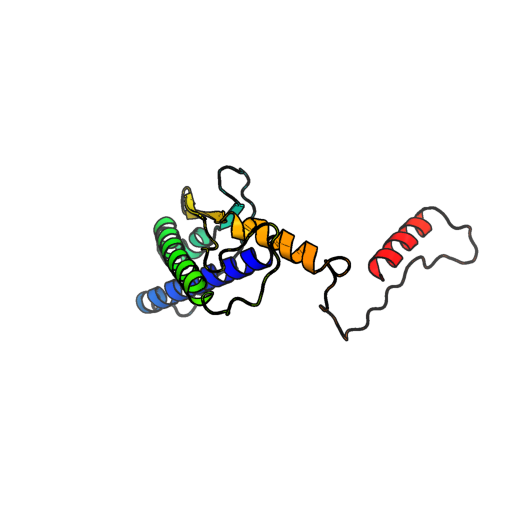358 7.899 -22.480 1.00 92.19 184 SER A O 1
ATOM 1300 N N . ALA A 1 185 ? 16.682 5.878 -21.508 1.00 78.31 185 ALA A N 1
ATOM 1301 C CA . ALA A 1 185 ? 15.728 5.089 -22.291 1.00 78.31 185 ALA A CA 1
ATOM 1302 C C . ALA A 1 185 ? 14.250 5.291 -21.904 1.00 78.31 185 ALA A C 1
ATOM 1304 O O . ALA A 1 185 ? 13.965 5.710 -20.758 1.00 78.31 185 ALA A O 1
#

Radius of gyration: 23.65 Å; Cα contacts (8 Å, |Δi|>4): 190; chains: 1; bounding box: 68×39×52 Å

pLDDT: mean 85.27, std 17.84, range [27.81, 97.56]

Nearest PDB structures (foldseek):
  2zue-assembly1_A  TM=7.056E-01  e=2.985E-06  Pyrococcus horikoshii
  5yym-assembly1_A  TM=7.127E-01  e=1.311E-05  Escherichia coli K-12
  6ao8-assembly1_A  TM=6.092E-01  e=1.784E-05  Neisseria gonorrhoeae NCCP11945
  5b63-assembly1_A  TM=6.236E-01  e=2.747E-05  Escherichia coli K-12
  2cja-assembly1_A  TM=1.641E-01  e=9.014E+00  Methanosarcina barkeri str. Fusaro

Mean predicted aligned error: 9.2 Å

Sequence (185 aa):
MLIEQKQTLAAWFRTAAGELIHTRAGSLGDATLSVPDVVLDRPKQASHGDLACNLALQMAKPLRMSPRDVAQFLVDRVTQLDAAAASSAGAVPAADGAAAGGLCDAASAMIAGLEIAGPGFINIRLSAPARRAPVAAVLRAGAAYGRSDRGAGAPVVVEFVSANPTGPLHVGHGRQAALGDALSA

Secondary structure (DSSP, 8-state):
--HHHHHHHHHHHHHHHHHHHHHHHHHH--TT--PPP--EE--SSGGG-SEEE-HHHHHHHHHTS-HHHHHHHHHHHHHHHHHHHHHHT----------S-----TT--SEEEEEEETTTEEEEEE-HHHHHHHHHHHHHHGGGTT---TTTT-----------TTS---HHHHHHHHHHHHHH-